Protein AF-A0A831XS14-F1 (afdb_monomer)

Secondary structure (DSSP, 8-state):
-PPPPPPPPPP-PPPPPPP-----------HHHHTT--HHHHHHHHHHHHHHH--GGGG-HHHHHHHHHHHTTTPPP-HHHHHHHHHHHHHHHHHH-SEEEEEEEEESS-B---SS-TTS-SSS---EETTTTEE-B-HHHHHHHHHHH--S-BTTB-HHHHHEETTEE-S-EEPPBEE-SS--EEEEEE--S-SSTT--GGG-----EEEEEEPTT-EEEEEEEESSS-GGGHHHHHHHHHHHHTT--SS-GGGTTT-EEE-

Mean predicted aligned error: 8.98 Å

Foldseek 3Di:
DDDDDDDDDDDDDDDDDDDPPPPPPPALALCVVVVVAFLLVSLVVSLVVQCVPDDDPSNDLLNSQQSSQQNCAAAWFDLVVVVVVVVVVQVVQVVQFQAKDKWKKFWQAWAAAPQPDPSRPGPGAAQADRVSSAGKHAQCQLLVLLLVQQPADFQPDGSCQQSHDVPHHHQKRKHIWDWNGTRFKHKDWDWQQDPDPPDDPVRGDTDIRIHMTTHGGIMTIMMIGGRPHHHVRNVRVVVSSQRSCCCATHPPVVVVHGRMGID

Radius of gyration: 25.56 Å; Cα contacts (8 Å, |Δi|>4): 486; chains: 1; bounding box: 46×56×98 Å

pLDDT: mean 86.06, std 17.28, range [30.72, 98.5]

Structure (mmCIF, N/CA/C/O backbone):
data_AF-A0A831XS14-F1
#
_entry.id   AF-A0A831XS14-F1
#
loop_
_atom_site.group_PDB
_atom_site.id
_atom_site.type_symbol
_atom_site.label_atom_id
_atom_site.label_alt_id
_atom_site.label_comp_id
_atom_site.label_asym_id
_atom_site.label_entity_id
_atom_site.label_seq_id
_atom_site.pdbx_PDB_ins_code
_atom_site.Cartn_x
_atom_site.Cartn_y
_atom_site.Cartn_z
_atom_site.occupancy
_atom_site.B_iso_or_equiv
_atom_site.auth_seq_id
_atom_site.auth_comp_id
_atom_site.auth_asym_id
_atom_site.auth_atom_id
_atom_site.pdbx_PDB_model_num
ATOM 1 N N . MET A 1 1 ? 16.564 39.451 72.545 1.00 43.50 1 MET A N 1
ATOM 2 C CA . MET A 1 1 ? 15.300 38.782 72.929 1.00 43.50 1 MET A CA 1
ATOM 3 C C . MET A 1 1 ? 14.710 38.123 71.688 1.00 43.50 1 MET A C 1
ATOM 5 O O . MET A 1 1 ? 14.410 38.823 70.733 1.00 43.50 1 MET A O 1
ATOM 9 N N . ARG A 1 2 ? 14.662 36.784 71.644 1.00 32.84 2 ARG A N 1
ATOM 10 C CA . ARG A 1 2 ? 14.105 36.014 70.516 1.00 32.84 2 ARG A CA 1
ATOM 11 C C . ARG A 1 2 ? 12.568 36.011 70.605 1.00 32.84 2 ARG A C 1
ATOM 13 O O . ARG A 1 2 ? 12.072 35.671 71.678 1.00 32.84 2 ARG A O 1
ATO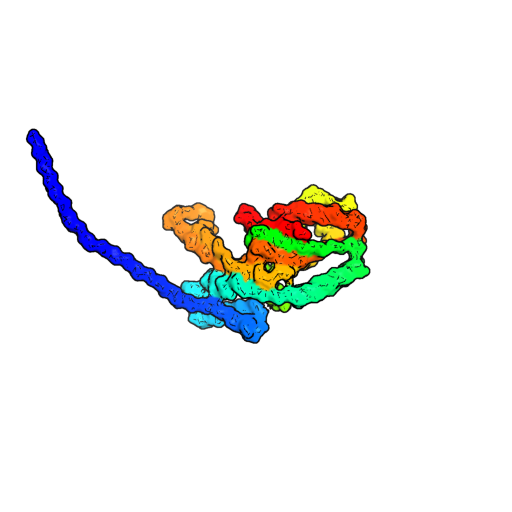M 20 N N . PRO A 1 3 ? 11.812 36.312 69.534 1.00 39.00 3 PRO A N 1
ATOM 21 C CA . PRO A 1 3 ? 10.374 36.081 69.520 1.00 39.00 3 PRO A CA 1
ATOM 22 C C . PRO A 1 3 ? 10.070 34.597 69.266 1.00 39.00 3 PRO A C 1
ATOM 24 O O . PRO A 1 3 ? 10.659 33.957 68.393 1.00 39.00 3 PRO A O 1
ATOM 27 N N . GLN A 1 4 ? 9.164 34.051 70.076 1.00 41.22 4 GLN A N 1
ATOM 28 C CA . GLN A 1 4 ? 8.731 32.655 70.078 1.00 41.22 4 GLN A CA 1
ATOM 29 C C . GLN A 1 4 ? 7.955 32.301 68.796 1.00 41.22 4 GLN A C 1
ATOM 31 O O . GLN A 1 4 ? 7.053 33.026 68.379 1.00 41.22 4 GLN A O 1
ATOM 36 N N . ARG A 1 5 ? 8.289 31.158 68.182 1.00 36.00 5 ARG A N 1
ATOM 37 C CA . ARG A 1 5 ? 7.529 30.557 67.075 1.00 36.00 5 ARG A CA 1
ATOM 38 C C . ARG A 1 5 ? 6.249 29.914 67.623 1.00 36.00 5 ARG A C 1
ATOM 40 O O . ARG A 1 5 ? 6.331 29.075 68.514 1.00 36.00 5 ARG A O 1
ATOM 47 N N . ARG A 1 6 ? 5.085 30.265 67.063 1.00 41.56 6 ARG A N 1
ATOM 48 C CA . ARG A 1 6 ? 3.840 29.492 67.232 1.00 41.56 6 ARG A CA 1
ATOM 49 C C . ARG A 1 6 ? 3.954 28.156 66.474 1.00 41.56 6 ARG A C 1
ATOM 51 O O . ARG A 1 6 ? 4.520 28.157 65.379 1.00 41.56 6 ARG A O 1
ATOM 58 N N . PRO A 1 7 ? 3.429 27.039 67.005 1.00 41.78 7 PRO A N 1
ATOM 59 C CA . PRO A 1 7 ? 3.377 25.778 66.271 1.00 41.78 7 PRO A CA 1
ATOM 60 C C . PRO A 1 7 ? 2.297 25.823 65.168 1.00 41.78 7 PRO A C 1
ATOM 62 O O . PRO A 1 7 ? 1.322 26.568 65.302 1.00 41.78 7 PRO A O 1
ATOM 65 N N . PRO A 1 8 ? 2.453 25.056 64.072 1.00 38.97 8 PRO A N 1
ATOM 66 C CA . PRO A 1 8 ? 1.466 24.998 63.000 1.00 38.97 8 PRO A CA 1
ATOM 67 C C . PRO A 1 8 ? 0.229 24.188 63.416 1.00 38.97 8 PRO A C 1
ATOM 69 O O . PRO A 1 8 ? 0.333 23.174 64.105 1.00 38.97 8 PRO A O 1
ATOM 72 N N . ALA A 1 9 ? -0.942 24.646 62.973 1.00 39.94 9 ALA A N 1
ATOM 73 C CA . ALA A 1 9 ? -2.210 23.944 63.126 1.00 39.94 9 ALA A CA 1
ATOM 74 C C . ALA A 1 9 ? -2.249 22.682 62.246 1.00 39.94 9 ALA A C 1
ATOM 76 O O . ALA A 1 9 ? -1.778 22.691 61.108 1.00 39.94 9 ALA A O 1
ATOM 77 N N . ALA A 1 10 ? -2.816 21.604 62.787 1.00 39.53 10 ALA A N 1
ATOM 78 C CA . ALA A 1 10 ? -2.978 20.317 62.123 1.00 39.53 10 ALA A CA 1
ATOM 79 C C . ALA A 1 10 ? -3.910 20.429 60.899 1.00 39.53 10 ALA A C 1
ATOM 81 O O . ALA A 1 10 ? -5.086 20.763 61.036 1.00 39.53 10 ALA A O 1
ATOM 82 N N . GLY A 1 11 ? -3.378 20.145 59.707 1.00 36.22 11 GLY A N 1
ATOM 83 C CA . GLY A 1 11 ? -4.145 19.971 58.471 1.00 36.22 11 GLY A CA 1
ATOM 84 C C . GLY A 1 11 ? -4.621 18.523 58.330 1.00 36.22 11 GLY A C 1
ATOM 85 O O . GLY A 1 11 ? -3.858 17.600 58.607 1.00 36.22 11 GLY A O 1
ATOM 86 N N . GLY A 1 12 ? -5.892 18.350 57.958 1.00 40.09 12 GLY A N 1
ATOM 87 C CA . GLY A 1 12 ? -6.636 17.085 57.949 1.00 40.09 12 GLY A CA 1
ATOM 88 C C . GLY A 1 12 ? -6.146 16.000 56.972 1.00 40.09 12 GLY A C 1
ATOM 89 O O . GLY A 1 12 ? -5.160 16.185 56.259 1.00 40.09 12 GLY A O 1
ATOM 90 N N . PRO A 1 13 ? -6.825 14.835 56.958 1.00 40.03 13 PRO A N 1
ATOM 91 C CA . PRO A 1 13 ? -6.338 13.630 56.295 1.00 40.03 13 PRO A CA 1
ATOM 92 C C . PRO A 1 13 ? -6.272 13.793 54.767 1.00 40.03 13 PRO A C 1
ATOM 94 O O . PRO A 1 13 ? -7.088 14.515 54.187 1.00 40.03 13 PRO A O 1
ATOM 97 N N . PRO A 1 14 ? -5.321 13.117 54.093 1.00 41.31 14 PRO A N 1
ATOM 98 C CA . PRO A 1 14 ? -5.167 13.218 52.650 1.00 41.31 14 PRO A CA 1
ATOM 99 C C . PRO A 1 14 ? -6.410 12.658 51.953 1.00 41.31 14 PRO A C 1
ATOM 101 O O . PRO A 1 14 ? -6.797 11.509 52.167 1.00 41.31 14 PRO A O 1
ATOM 104 N N . GLY A 1 15 ? -7.030 13.492 51.115 1.00 35.84 15 GLY A N 1
ATOM 105 C CA . GLY A 1 15 ? -8.143 13.102 50.259 1.00 35.84 15 GLY A CA 1
ATOM 106 C C . GLY A 1 15 ? -7.756 11.897 49.408 1.00 35.84 15 GLY A C 1
ATOM 107 O O . GLY A 1 15 ? -6.774 11.934 48.664 1.00 35.84 15 GLY A O 1
ATOM 108 N N . GLY A 1 16 ? -8.518 10.813 49.553 1.00 33.34 16 GLY A N 1
ATOM 109 C CA . GLY A 1 16 ? -8.350 9.609 48.754 1.00 33.34 16 GLY A CA 1
ATOM 110 C C . GLY A 1 16 ? -8.418 9.939 47.265 1.00 33.34 16 GLY A C 1
ATOM 111 O O . GLY A 1 16 ? -9.259 10.727 46.828 1.00 33.34 16 GLY A O 1
ATOM 112 N N . ARG A 1 17 ? -7.522 9.329 46.480 1.00 33.00 17 ARG A N 1
ATOM 113 C CA . ARG A 1 17 ? -7.619 9.341 45.017 1.00 33.00 17 ARG A CA 1
ATOM 114 C C . ARG A 1 17 ? -9.034 8.898 44.624 1.00 33.00 17 ARG A C 1
ATOM 116 O O . ARG A 1 17 ? -9.469 7.853 45.114 1.00 33.00 17 ARG A O 1
ATOM 123 N N . PRO A 1 18 ? -9.740 9.633 43.748 1.00 34.81 18 PRO A N 1
ATOM 124 C CA . PRO A 1 18 ? -10.991 9.136 43.203 1.00 34.81 18 PRO A CA 1
ATOM 125 C C . PRO A 1 18 ? -10.718 7.784 42.527 1.00 34.81 18 PRO A C 1
ATOM 127 O O . PRO A 1 18 ? -9.665 7.622 41.895 1.00 34.81 18 PRO A O 1
ATOM 130 N N . PRO A 1 19 ? -11.610 6.793 42.688 1.00 33.12 19 PRO A N 1
ATOM 131 C CA . PRO A 1 19 ? -11.405 5.479 42.110 1.00 33.12 19 PRO A CA 1
ATOM 132 C C . PRO A 1 19 ? -11.261 5.638 40.599 1.00 33.12 19 PRO A C 1
ATOM 134 O O . PRO A 1 19 ? -12.105 6.252 39.944 1.00 33.12 19 PRO A O 1
ATOM 137 N N . GLN A 1 20 ? -10.166 5.104 40.053 1.00 37.31 20 GLN A N 1
ATOM 138 C CA . GLN A 1 20 ? -10.016 4.927 38.616 1.00 37.31 20 GLN A CA 1
ATOM 139 C C . GLN A 1 20 ? -11.244 4.150 38.142 1.00 37.31 20 GLN A C 1
ATOM 141 O O . GLN A 1 20 ? -11.405 2.976 38.481 1.00 37.31 20 GLN A O 1
ATOM 146 N N . ARG A 1 21 ? -12.133 4.813 37.393 1.00 31.00 21 ARG A N 1
ATOM 147 C CA . ARG A 1 21 ? -13.153 4.121 36.609 1.00 31.00 21 ARG A CA 1
ATOM 148 C C . ARG A 1 21 ? -12.398 3.164 35.699 1.00 31.00 21 ARG A C 1
ATOM 150 O O . ARG A 1 21 ? -11.769 3.593 34.736 1.00 31.00 21 ARG A O 1
ATOM 157 N N . ARG A 1 22 ? -12.441 1.873 36.020 1.00 30.72 22 ARG A N 1
ATOM 158 C CA . ARG A 1 22 ? -12.252 0.835 35.016 1.00 30.72 22 ARG A CA 1
ATOM 159 C C . ARG A 1 22 ? -13.394 1.029 34.030 1.00 30.72 22 ARG A C 1
ATOM 161 O O . ARG A 1 22 ? -14.535 0.689 34.325 1.00 30.72 22 ARG A O 1
ATOM 168 N N . GLU A 1 23 ? -13.108 1.681 32.910 1.00 35.47 23 GLU A N 1
ATOM 169 C CA . GLU A 1 23 ? -13.974 1.604 31.744 1.00 35.47 23 GLU A CA 1
ATOM 170 C C . GLU A 1 23 ? -13.926 0.154 31.263 1.00 35.47 23 GLU A C 1
ATOM 172 O O . GLU A 1 23 ? -13.078 -0.229 30.462 1.00 35.47 23 GLU A O 1
ATOM 177 N N . GLU A 1 24 ? -14.819 -0.676 31.795 1.00 35.28 24 GLU A N 1
ATOM 178 C CA . GLU A 1 24 ? -15.180 -1.962 31.205 1.00 35.28 24 GLU A CA 1
ATOM 179 C C . GLU A 1 24 ? -15.965 -1.684 29.911 1.00 35.28 24 GLU A C 1
ATOM 181 O O . GLU A 1 24 ? -17.181 -1.831 29.824 1.00 35.28 24 GLU A O 1
ATOM 186 N N . GLY A 1 25 ? -15.263 -1.180 28.895 1.00 39.03 25 GLY A N 1
ATOM 187 C CA . GLY A 1 25 ? -15.698 -1.246 27.509 1.00 39.03 25 GLY A CA 1
ATOM 188 C C . GLY A 1 25 ? -15.232 -2.581 26.958 1.00 39.03 25 GLY A C 1
ATOM 189 O O . GLY A 1 25 ? -14.045 -2.732 26.694 1.00 39.03 25 GLY A O 1
ATOM 190 N N . GLY A 1 26 ? -16.134 -3.560 26.858 1.00 47.34 26 GLY A N 1
ATOM 191 C CA . GLY A 1 26 ? -15.816 -4.830 26.209 1.00 47.34 26 GLY A CA 1
ATOM 192 C C . GLY A 1 26 ? -15.304 -4.574 24.793 1.00 47.34 26 GLY A C 1
ATOM 193 O O . GLY A 1 26 ? -15.989 -3.895 24.034 1.00 47.34 26 GLY A O 1
ATOM 194 N N . GLU A 1 27 ? -14.109 -5.080 24.484 1.00 57.44 27 GLU A N 1
ATOM 195 C CA . GLU A 1 27 ? -13.473 -4.964 23.170 1.00 57.44 27 GLU A CA 1
ATOM 196 C C . GLU A 1 27 ? -14.426 -5.427 22.056 1.00 57.44 27 GLU A C 1
ATOM 198 O O . GLU A 1 27 ? -15.020 -6.507 22.152 1.00 57.44 27 GLU A O 1
ATOM 203 N N . VAL A 1 28 ? -14.525 -4.667 20.958 1.00 65.88 28 VAL A N 1
ATOM 204 C CA . VAL A 1 28 ? -14.986 -5.178 19.658 1.00 65.88 28 VAL A CA 1
ATOM 205 C C . VAL A 1 28 ? -14.073 -6.337 19.267 1.00 65.88 28 VAL A C 1
ATOM 207 O O . VAL A 1 28 ? -13.027 -6.171 18.639 1.00 65.88 28 VAL A O 1
ATOM 210 N N . ALA A 1 29 ? -14.478 -7.544 19.644 1.00 70.88 29 ALA A N 1
ATOM 211 C CA . ALA A 1 29 ? -13.832 -8.756 19.197 1.00 70.88 29 ALA A CA 1
ATOM 212 C C . ALA A 1 29 ? -14.146 -8.937 17.708 1.00 70.88 29 ALA A C 1
ATOM 214 O O . ALA A 1 29 ? -15.297 -9.145 17.326 1.00 70.88 29 ALA A O 1
ATOM 215 N N . LEU A 1 30 ? -13.121 -8.887 16.855 1.00 83.31 30 LEU A N 1
ATOM 216 C CA . LEU A 1 30 ? -13.220 -9.250 15.435 1.00 83.31 30 LEU A CA 1
ATOM 217 C C . LEU A 1 30 ? -13.252 -10.784 15.269 1.00 83.31 30 LEU A C 1
ATOM 219 O O . LEU A 1 30 ? -12.491 -11.377 14.506 1.00 83.31 30 LEU A O 1
ATOM 223 N N . ASP A 1 31 ? -14.121 -11.445 16.032 1.00 85.19 31 ASP A N 1
ATOM 224 C CA . ASP A 1 31 ? -14.280 -12.899 16.080 1.00 85.19 31 ASP A CA 1
ATOM 225 C C . ASP A 1 31 ? -14.762 -13.488 14.748 1.00 85.19 31 ASP A C 1
ATOM 227 O O . ASP A 1 31 ? -14.360 -14.597 14.397 1.00 85.19 31 ASP A O 1
ATOM 231 N N . CYS A 1 32 ? -15.519 -12.719 13.957 1.00 89.19 32 CYS A N 1
ATOM 232 C CA . CYS A 1 32 ? -15.903 -13.094 12.597 1.00 89.19 32 CYS A CA 1
ATOM 233 C C . CYS A 1 32 ? -14.704 -13.387 11.681 1.00 89.19 32 CYS A C 1
ATOM 235 O O . CYS A 1 32 ? -14.826 -14.225 10.790 1.00 89.19 32 CYS A O 1
ATOM 237 N N . ILE A 1 33 ? -13.521 -12.807 11.922 1.00 89.56 33 ILE A N 1
ATOM 238 C CA . ILE A 1 33 ? -12.313 -13.165 11.156 1.00 89.56 33 ILE A CA 1
ATOM 239 C C . ILE A 1 33 ? -11.977 -14.649 11.353 1.00 89.56 33 ILE A C 1
ATOM 241 O O . ILE A 1 33 ? -11.680 -15.358 10.395 1.00 89.56 33 ILE A O 1
ATOM 245 N N . LYS A 1 34 ? -12.091 -15.154 12.590 1.00 85.81 34 LYS A N 1
ATOM 246 C CA . LYS A 1 34 ? -11.837 -16.570 12.911 1.00 85.81 34 LYS A CA 1
ATOM 247 C C . LYS A 1 34 ? -12.881 -17.505 12.300 1.00 85.81 34 LYS A C 1
ATOM 249 O O . LYS A 1 34 ? -12.606 -18.683 12.116 1.00 85.81 34 LYS A O 1
ATOM 254 N N . GLN A 1 35 ? -14.061 -16.977 11.983 1.00 87.94 35 GLN A N 1
ATOM 255 C CA . GLN A 1 35 ? -15.145 -17.695 11.310 1.00 87.94 35 GLN A CA 1
ATOM 256 C C . GLN A 1 35 ? -14.995 -17.681 9.775 1.00 87.94 35 GLN A C 1
ATOM 258 O O . GLN A 1 35 ? -15.856 -18.206 9.076 1.00 87.94 35 GLN A O 1
ATOM 263 N N . GLY A 1 36 ? -13.914 -17.094 9.242 1.00 86.56 36 GLY A N 1
ATOM 264 C CA . GLY A 1 36 ? -13.599 -17.082 7.810 1.00 86.56 36 GLY A CA 1
ATOM 265 C C . GLY A 1 36 ? -14.043 -15.824 7.059 1.00 86.56 36 GLY A C 1
ATOM 266 O O . GLY A 1 36 ? -13.852 -15.745 5.846 1.00 86.56 36 GLY A O 1
ATOM 267 N N . TYR A 1 37 ? -14.603 -14.820 7.740 1.00 91.75 37 TYR A N 1
ATOM 268 C CA . TYR A 1 37 ? -14.910 -13.537 7.105 1.00 91.75 37 TYR A CA 1
ATOM 269 C C . TYR A 1 37 ? -13.626 -12.733 6.869 1.00 91.75 37 TYR A C 1
ATOM 271 O O . TYR A 1 37 ? -12.743 -12.675 7.725 1.00 91.75 37 TYR A O 1
ATOM 279 N N . ASN A 1 38 ? -13.536 -12.043 5.728 1.00 93.25 38 ASN A N 1
ATOM 280 C CA . ASN A 1 38 ? -12.468 -11.063 5.527 1.00 93.25 38 ASN A CA 1
ATOM 281 C C . ASN A 1 38 ? -12.631 -9.876 6.503 1.00 93.25 38 ASN A C 1
ATOM 283 O O . ASN A 1 38 ? -13.725 -9.607 7.014 1.00 93.25 38 ASN A O 1
ATOM 287 N N . VAL A 1 39 ? -11.540 -9.148 6.744 1.00 93.31 39 VAL A N 1
ATOM 288 C CA . VAL A 1 39 ? -11.476 -8.040 7.707 1.00 93.31 39 VAL A CA 1
ATOM 289 C C . VAL A 1 39 ? -12.496 -6.953 7.389 1.00 93.31 39 VAL A C 1
ATOM 291 O O . VAL A 1 39 ? -13.224 -6.538 8.284 1.00 93.31 39 VAL A O 1
ATOM 294 N N . THR A 1 40 ? -12.599 -6.524 6.131 1.00 93.25 40 THR A N 1
ATOM 295 C CA . THR A 1 40 ? -13.568 -5.507 5.696 1.00 93.25 40 THR A CA 1
ATOM 296 C C . THR A 1 40 ? -14.998 -5.898 6.069 1.00 93.25 40 THR A C 1
ATOM 298 O O . THR A 1 40 ? -15.699 -5.130 6.726 1.00 93.25 40 THR A O 1
ATOM 301 N N . SER A 1 41 ? -15.427 -7.106 5.699 1.00 94.06 41 SER A N 1
ATOM 302 C CA . SER A 1 41 ? -16.772 -7.602 5.995 1.00 94.06 41 SER A CA 1
ATOM 303 C C . SER A 1 41 ? -17.009 -7.729 7.500 1.00 94.06 41 SER A C 1
ATOM 305 O O . SER A 1 41 ? -18.076 -7.351 7.979 1.00 94.06 41 SER A O 1
ATOM 307 N N . CYS A 1 42 ? -16.010 -8.202 8.250 1.00 94.12 42 CYS A N 1
ATOM 308 C CA . CYS A 1 42 ? -16.098 -8.329 9.702 1.00 94.12 42 CYS A CA 1
ATOM 309 C C . CYS A 1 42 ? -16.213 -6.954 10.388 1.00 94.12 42 CYS A C 1
ATOM 311 O O . CYS A 1 42 ? -17.084 -6.766 11.233 1.00 94.12 42 CYS A O 1
ATOM 313 N N . VAL A 1 43 ? -15.428 -5.955 9.967 1.00 93.56 43 VAL A N 1
ATOM 314 C CA . VAL A 1 43 ? -15.521 -4.575 10.476 1.00 93.56 43 VAL A CA 1
ATOM 315 C C . VAL A 1 43 ? -16.894 -3.968 10.178 1.00 93.56 43 VAL A C 1
ATOM 317 O O . VAL A 1 43 ? -17.503 -3.385 11.071 1.00 93.56 43 VAL A O 1
ATOM 320 N N . VAL A 1 44 ? -17.420 -4.132 8.959 1.00 93.12 44 VAL A N 1
ATOM 321 C CA . VAL A 1 44 ? -18.758 -3.629 8.598 1.00 93.12 44 VAL A CA 1
ATOM 322 C C . VAL A 1 44 ? -19.844 -4.290 9.450 1.00 93.12 44 VAL A C 1
ATOM 324 O O . VAL A 1 44 ? -20.698 -3.592 9.996 1.00 93.12 44 VAL A O 1
ATOM 327 N N . LEU A 1 45 ? -19.800 -5.617 9.608 1.00 92.56 45 LEU A N 1
ATOM 328 C CA . LEU A 1 45 ? -20.754 -6.351 10.440 1.00 92.56 45 LEU A CA 1
ATOM 329 C C . LEU A 1 45 ? -20.719 -5.850 11.889 1.00 92.56 45 LEU A C 1
ATOM 331 O O . LEU A 1 45 ? -21.761 -5.496 12.441 1.00 92.56 45 LEU A O 1
ATOM 335 N N . LYS A 1 46 ? -19.522 -5.744 12.476 1.00 92.12 46 LYS A N 1
ATOM 336 C CA . LYS A 1 46 ? -19.352 -5.263 13.851 1.00 92.12 46 LYS A CA 1
ATOM 337 C C . LYS A 1 46 ? -19.777 -3.813 14.025 1.00 92.12 46 LYS A C 1
ATOM 339 O O . LYS A 1 46 ? -20.350 -3.487 15.060 1.00 92.12 46 LYS A O 1
ATOM 344 N N . LEU A 1 47 ? -19.583 -2.959 13.022 1.00 91.50 47 LEU A N 1
ATOM 345 C CA . LEU A 1 47 ? -20.086 -1.587 13.054 1.00 91.50 47 LEU A CA 1
ATOM 346 C C . LEU A 1 47 ? -21.622 -1.555 13.083 1.00 91.50 47 LEU A C 1
ATOM 348 O O . LEU A 1 47 ? -22.209 -0.822 13.878 1.00 91.50 47 LEU A O 1
ATOM 352 N N . LEU A 1 48 ? -22.284 -2.365 12.251 1.00 90.56 48 LEU A N 1
ATOM 353 C CA . LEU A 1 48 ? -23.747 -2.463 12.237 1.00 90.56 48 LEU A CA 1
ATOM 354 C C . LEU A 1 48 ? -24.291 -2.995 13.570 1.00 90.56 48 LEU A C 1
ATOM 356 O O . LEU A 1 48 ? -25.249 -2.437 14.102 1.00 90.56 48 LEU A O 1
ATOM 360 N N . GLU A 1 49 ? -23.675 -4.034 14.135 1.00 90.12 49 GLU A N 1
ATOM 361 C CA . GLU A 1 49 ? -24.021 -4.558 15.465 1.00 90.12 49 GLU A CA 1
ATOM 362 C C . GLU A 1 49 ? -23.835 -3.491 16.553 1.00 90.12 49 GLU A C 1
ATOM 364 O O . GLU A 1 49 ? -24.734 -3.264 17.367 1.00 90.12 49 GLU A O 1
ATOM 369 N N . TRP A 1 50 ? -22.709 -2.773 16.518 1.00 87.38 50 TRP A N 1
ATOM 370 C CA . TRP A 1 50 ? -22.387 -1.702 17.457 1.00 87.38 50 TRP A CA 1
ATOM 371 C C . TRP A 1 50 ? -23.433 -0.586 17.438 1.00 87.38 50 TRP A C 1
ATOM 373 O O . TRP A 1 50 ? -23.955 -0.207 18.489 1.00 87.38 50 TRP A O 1
ATOM 383 N N . MET A 1 51 ? -23.799 -0.102 16.246 1.00 86.38 51 MET A N 1
ATOM 384 C CA . MET A 1 51 ? -24.793 0.965 16.074 1.00 86.38 51 MET A CA 1
ATOM 385 C C . MET A 1 51 ? -26.205 0.559 16.520 1.00 86.38 51 MET A C 1
ATOM 387 O O . MET A 1 51 ? -27.003 1.425 16.872 1.00 86.38 51 MET A O 1
ATOM 391 N N . ARG A 1 52 ? -26.533 -0.740 16.527 1.00 87.25 52 ARG A N 1
ATOM 392 C CA . ARG A 1 52 ? -27.839 -1.230 17.005 1.00 87.25 52 ARG A CA 1
ATOM 393 C C . ARG A 1 52 ? -27.947 -1.225 18.528 1.00 87.25 52 ARG A C 1
ATOM 395 O O . ARG A 1 52 ? -29.044 -1.034 19.049 1.00 87.25 52 ARG A O 1
ATOM 402 N N . VAL A 1 53 ? -26.838 -1.464 19.228 1.00 83.06 53 VAL A N 1
ATOM 403 C CA . VAL A 1 53 ? -26.827 -1.690 20.684 1.00 83.06 53 VAL A CA 1
ATOM 404 C C . VAL A 1 53 ? -26.403 -0.444 21.460 1.00 83.06 53 VAL A C 1
ATOM 406 O O . VAL A 1 53 ? -26.968 -0.151 22.515 1.00 83.06 53 VAL A O 1
ATOM 409 N N . LYS A 1 54 ? -25.406 0.299 20.973 1.00 77.19 54 LYS A N 1
ATOM 410 C CA . LYS A 1 54 ? -24.823 1.431 21.701 1.00 77.19 54 LYS A CA 1
ATOM 411 C C . LYS A 1 54 ? -25.596 2.727 21.457 1.00 77.19 54 LYS A C 1
ATOM 413 O O . LYS A 1 54 ? -26.101 2.980 20.367 1.00 77.19 54 LYS A O 1
ATOM 418 N N . ARG A 1 55 ? -25.673 3.577 22.488 1.00 74.50 55 ARG A N 1
ATOM 419 C CA . ARG A 1 55 ? -26.299 4.911 22.444 1.00 74.50 55 ARG A CA 1
ATOM 420 C C . ARG A 1 55 ? -25.390 5.953 23.095 1.00 74.50 55 ARG A C 1
ATOM 422 O O . ARG A 1 55 ? -24.560 5.613 23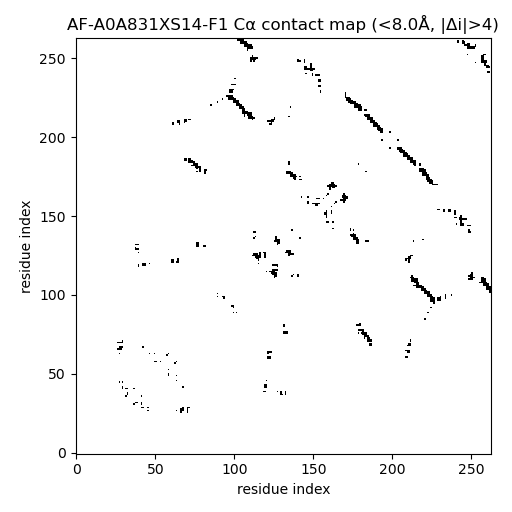.933 1.00 74.50 55 ARG A O 1
ATOM 429 N N . GLY A 1 56 ? -25.574 7.224 22.735 1.00 73.50 56 GLY A N 1
ATOM 430 C CA . GLY A 1 56 ? -24.806 8.335 23.308 1.00 73.50 56 GLY A CA 1
ATOM 431 C C . GLY A 1 56 ? -23.314 8.253 22.970 1.00 73.50 56 GLY A C 1
ATOM 432 O O . GLY A 1 56 ? -22.948 7.939 21.840 1.00 73.50 56 GLY A O 1
ATOM 433 N N . ASP A 1 57 ? -22.449 8.519 23.950 1.00 64.88 57 ASP A N 1
ATOM 434 C CA . ASP A 1 57 ? -20.992 8.550 23.760 1.00 64.88 57 ASP A CA 1
ATOM 435 C C . ASP A 1 57 ? -20.381 7.192 23.382 1.00 64.88 57 ASP A C 1
ATOM 437 O O . ASP A 1 57 ? -19.374 7.149 22.673 1.00 64.88 57 ASP A O 1
ATOM 441 N N . ASP A 1 58 ? -21.020 6.086 23.765 1.00 65.06 58 ASP A N 1
ATOM 442 C CA . ASP A 1 58 ? -20.613 4.739 23.358 1.00 65.06 58 ASP A CA 1
ATOM 443 C C . ASP A 1 58 ? -20.854 4.483 21.861 1.00 65.06 58 ASP A C 1
ATOM 445 O O . ASP A 1 58 ? -20.200 3.627 21.278 1.00 65.06 58 ASP A O 1
ATOM 449 N N . ALA A 1 59 ? -21.760 5.219 21.210 1.00 72.75 59 ALA A N 1
ATOM 450 C CA . ALA A 1 59 ? -22.044 5.072 19.780 1.00 72.75 59 ALA A CA 1
ATOM 451 C C . ALA A 1 59 ? -21.051 5.836 18.880 1.00 72.75 59 ALA A C 1
ATOM 453 O O . ALA A 1 59 ? -21.173 5.801 17.656 1.00 72.75 59 ALA A O 1
ATOM 454 N N . LYS A 1 60 ? -20.073 6.546 19.461 1.00 82.38 60 LYS A N 1
ATOM 455 C CA . LYS A 1 60 ? -19.120 7.370 18.704 1.00 82.38 60 LYS A CA 1
ATOM 456 C C . LYS A 1 60 ? -18.179 6.510 17.854 1.00 82.38 60 LYS A C 1
ATOM 458 O O . LYS A 1 60 ? -17.484 5.634 18.370 1.00 82.38 60 LYS A O 1
ATOM 463 N N . LEU A 1 61 ? -18.079 6.848 16.567 1.00 86.62 61 LEU A N 1
ATOM 464 C CA . LEU A 1 61 ? -17.214 6.170 15.595 1.00 86.62 61 LEU A CA 1
ATOM 465 C C . LEU A 1 61 ? -15.732 6.083 16.020 1.00 86.62 61 LEU A C 1
ATOM 467 O O . LEU A 1 61 ? -15.148 5.012 15.836 1.00 86.62 61 LEU A O 1
ATOM 471 N N . PRO A 1 62 ? -15.113 7.101 16.657 1.00 88.50 62 PRO A N 1
ATOM 472 C CA . PRO A 1 62 ? -13.744 6.983 17.166 1.00 88.50 62 PRO A CA 1
ATOM 473 C C . PRO A 1 62 ? -13.533 5.843 18.168 1.00 88.50 62 PRO A C 1
ATOM 475 O O . PRO A 1 62 ? -12.470 5.224 18.174 1.00 88.50 62 PRO A O 1
ATOM 478 N N . ARG A 1 63 ? -14.537 5.532 19.000 1.00 88.31 63 ARG A N 1
ATOM 479 C CA . ARG A 1 63 ? -14.437 4.443 19.980 1.00 88.31 63 ARG A CA 1
ATOM 480 C C . ARG A 1 63 ? -14.465 3.083 19.294 1.00 88.31 63 ARG A C 1
ATOM 482 O O . ARG A 1 63 ? -13.564 2.283 19.518 1.00 88.31 63 ARG A O 1
ATOM 489 N N . PHE A 1 64 ? -15.427 2.875 18.397 1.00 91.19 64 PHE A N 1
ATOM 490 C CA . PHE A 1 64 ? -15.463 1.683 17.551 1.00 91.19 64 PHE A CA 1
ATOM 491 C C . PHE A 1 64 ? -14.157 1.521 16.758 1.00 91.19 64 PHE A C 1
ATOM 493 O O . PHE A 1 64 ? -13.575 0.440 16.722 1.00 91.19 64 PHE A O 1
ATOM 500 N N . SER A 1 65 ? -13.658 2.617 16.179 1.00 92.12 65 SER A N 1
ATOM 501 C CA . SER A 1 65 ? -12.432 2.618 15.377 1.00 92.12 65 SER A CA 1
ATOM 502 C C . SER A 1 65 ? -11.212 2.193 16.181 1.00 92.12 65 SER A C 1
ATOM 504 O O . SER A 1 65 ? -10.412 1.394 15.698 1.00 92.12 65 SER A O 1
ATOM 506 N N . ARG A 1 66 ? -11.104 2.665 17.428 1.00 92.31 66 ARG A N 1
ATOM 507 C CA . ARG A 1 66 ? -10.062 2.235 18.360 1.00 92.31 66 ARG A CA 1
ATOM 508 C C . ARG A 1 66 ? -10.114 0.734 18.605 1.00 92.31 66 ARG A C 1
ATOM 510 O O . ARG A 1 66 ? -9.082 0.077 18.517 1.00 92.31 66 ARG A O 1
ATOM 517 N N . GLU A 1 67 ? -11.287 0.202 18.927 1.00 91.00 67 GLU A N 1
ATOM 518 C CA . GLU A 1 67 ? -11.432 -1.215 19.264 1.00 91.00 67 GLU A CA 1
ATOM 519 C C . GLU A 1 67 ? -11.162 -2.110 18.044 1.00 91.00 67 GLU A C 1
ATOM 521 O O . GLU A 1 67 ? -10.406 -3.074 18.146 1.00 91.00 67 GLU A O 1
ATOM 526 N N . ALA A 1 68 ? -11.650 -1.722 16.861 1.00 92.25 68 ALA A N 1
ATOM 527 C CA . ALA A 1 68 ? -11.341 -2.408 15.609 1.00 92.25 68 ALA A CA 1
ATOM 528 C C . ALA A 1 68 ? -9.836 -2.370 15.273 1.00 92.25 68 ALA A C 1
ATOM 530 O O . ALA A 1 68 ? -9.263 -3.398 14.916 1.00 92.25 68 ALA A O 1
ATOM 531 N N . ALA A 1 69 ? -9.174 -1.217 15.422 1.00 92.88 69 ALA A N 1
ATOM 532 C CA . ALA A 1 69 ? -7.739 -1.081 15.163 1.00 92.88 69 ALA A CA 1
ATOM 533 C C . ALA A 1 69 ? -6.894 -1.945 16.114 1.00 92.88 69 ALA A C 1
ATOM 535 O O . ALA A 1 69 ? -5.969 -2.630 15.676 1.00 92.88 69 ALA A O 1
ATOM 536 N N . VAL A 1 70 ? -7.230 -1.958 17.408 1.00 92.00 70 VAL A N 1
ATOM 537 C CA . VAL A 1 70 ? -6.561 -2.813 18.404 1.00 92.00 70 VAL A CA 1
ATOM 538 C C . VAL A 1 70 ? -6.793 -4.293 18.096 1.00 92.00 70 VAL A C 1
ATOM 540 O O . VAL A 1 70 ? -5.845 -5.078 18.155 1.00 92.00 70 VAL A O 1
ATOM 543 N N . GLY A 1 71 ? -8.008 -4.663 17.678 1.00 90.25 71 GLY A N 1
ATOM 544 C CA . GLY A 1 71 ? -8.345 -6.024 17.256 1.00 90.25 71 GLY A CA 1
ATOM 545 C C . GLY A 1 71 ? -7.525 -6.533 16.062 1.00 90.25 71 GLY A C 1
ATOM 546 O O . GLY A 1 71 ? -7.344 -7.742 15.922 1.00 90.25 71 GLY A O 1
ATOM 547 N N . LEU A 1 72 ? -6.977 -5.636 15.233 1.00 89.88 72 LEU A N 1
ATOM 548 C CA . LEU A 1 72 ? -6.145 -5.980 14.072 1.00 89.88 72 LEU A CA 1
ATOM 549 C C . LEU A 1 72 ? -4.645 -6.124 14.375 1.00 89.88 72 LEU A C 1
ATOM 551 O O . LEU A 1 72 ? -3.910 -6.576 13.501 1.00 89.88 72 LEU A O 1
ATOM 555 N N . ARG A 1 73 ? -4.175 -5.807 15.591 1.00 86.81 73 ARG A N 1
ATOM 556 C CA . ARG A 1 73 ? -2.739 -5.759 15.955 1.00 86.81 73 ARG A CA 1
ATOM 557 C C . ARG A 1 73 ? -1.927 -7.016 15.611 1.00 86.81 73 ARG A C 1
ATOM 559 O O . ARG A 1 73 ? -0.726 -6.925 15.399 1.00 86.81 73 ARG A O 1
ATOM 566 N N . ASN A 1 74 ? -2.565 -8.182 15.605 1.00 81.69 74 ASN A N 1
ATOM 567 C CA . ASN A 1 74 ? -1.914 -9.469 15.341 1.00 81.69 74 ASN A CA 1
ATOM 568 C C . ASN A 1 74 ? -2.488 -10.166 14.102 1.00 81.69 74 ASN A C 1
ATOM 570 O O . ASN A 1 74 ? -2.332 -11.377 13.944 1.00 81.69 74 ASN A O 1
ATOM 574 N N . PHE A 1 75 ? -3.204 -9.429 13.252 1.00 88.81 75 PHE A N 1
ATOM 575 C CA . PHE A 1 75 ? -3.730 -9.990 12.022 1.00 88.81 75 PHE A CA 1
ATOM 576 C C . PHE A 1 75 ? -2.572 -10.340 11.080 1.00 88.81 75 PHE A C 1
ATOM 578 O O . PHE A 1 75 ? -1.745 -9.489 10.746 1.00 88.81 75 PHE A O 1
ATOM 585 N N . ALA A 1 76 ? -2.524 -11.602 10.661 1.00 89.25 76 ALA A N 1
ATOM 586 C CA . ALA A 1 76 ? -1.535 -12.102 9.722 1.00 89.25 76 ALA A CA 1
ATOM 587 C C . ALA A 1 76 ? -2.164 -12.255 8.337 1.00 89.25 76 ALA A C 1
ATOM 589 O O . ALA A 1 76 ? -3.228 -12.855 8.182 1.00 89.25 76 ALA A O 1
ATOM 590 N N . VAL A 1 77 ? -1.478 -11.723 7.335 1.00 90.25 77 VAL A N 1
ATOM 591 C CA . VAL A 1 77 ? -1.843 -11.849 5.929 1.00 90.25 77 VAL A CA 1
ATOM 592 C C . VAL A 1 77 ? -1.411 -13.216 5.403 1.00 90.25 77 VAL A C 1
ATOM 594 O O . VAL A 1 77 ? -0.277 -13.643 5.634 1.00 90.25 77 VAL A O 1
ATOM 597 N N . ASP A 1 78 ? -2.289 -13.867 4.639 1.00 90.31 78 ASP A N 1
ATOM 598 C CA . ASP A 1 78 ? -1.916 -15.018 3.816 1.00 90.31 78 ASP A CA 1
ATOM 599 C C . ASP A 1 78 ? -1.154 -14.547 2.569 1.00 90.31 78 ASP A C 1
ATOM 601 O O . ASP A 1 78 ? -1.729 -14.074 1.584 1.00 90.31 78 ASP A O 1
ATOM 605 N N . THR A 1 79 ? 0.167 -14.689 2.608 1.00 93.31 79 THR A N 1
ATOM 606 C CA . THR A 1 79 ? 1.048 -14.290 1.509 1.00 93.31 79 THR A CA 1
ATOM 607 C C . THR A 1 79 ? 1.091 -15.313 0.375 1.00 93.31 79 THR A C 1
ATOM 609 O O . THR A 1 79 ? 1.560 -14.978 -0.711 1.00 93.31 79 THR A O 1
ATOM 612 N N . ALA A 1 80 ? 0.576 -16.536 0.552 1.00 94.19 80 ALA A N 1
ATOM 613 C CA . ALA A 1 80 ? 0.651 -17.569 -0.481 1.00 94.19 80 ALA A CA 1
ATOM 614 C C . ALA A 1 80 ? -0.267 -17.251 -1.670 1.00 94.19 80 ALA A C 1
ATOM 616 O O . ALA A 1 80 ? 0.121 -17.428 -2.827 1.00 94.19 80 ALA A O 1
ATOM 617 N N . ALA A 1 81 ? -1.481 -16.760 -1.400 1.00 92.44 81 ALA A N 1
ATOM 618 C CA . ALA A 1 81 ? -2.390 -16.294 -2.448 1.00 92.44 81 ALA A CA 1
ATOM 619 C C . ALA A 1 81 ? -1.831 -15.067 -3.182 1.00 92.44 81 ALA A C 1
ATOM 621 O O . ALA A 1 81 ? -1.905 -15.000 -4.410 1.00 92.44 81 ALA A O 1
ATOM 622 N N . VAL A 1 82 ? -1.222 -14.140 -2.436 1.00 95.50 82 VAL A N 1
ATOM 623 C CA . VAL A 1 82 ? -0.575 -12.946 -2.992 1.00 95.50 82 VAL A CA 1
ATOM 624 C C . VAL A 1 82 ? 0.612 -13.324 -3.879 1.00 95.50 82 VAL A C 1
ATOM 626 O O . VAL A 1 82 ? 0.708 -12.831 -4.998 1.00 95.50 82 VAL A O 1
ATOM 629 N N . ALA A 1 83 ? 1.473 -14.244 -3.437 1.00 96.56 83 ALA A N 1
ATOM 630 C CA . ALA A 1 83 ? 2.633 -14.694 -4.204 1.00 96.56 83 ALA A CA 1
ATOM 631 C C . ALA A 1 83 ? 2.228 -15.294 -5.559 1.00 96.56 83 ALA A C 1
ATOM 633 O O . ALA A 1 83 ? 2.742 -14.865 -6.591 1.00 96.56 83 ALA A O 1
ATOM 634 N N . ARG A 1 84 ? 1.233 -16.197 -5.576 1.00 96.88 84 ARG A N 1
ATOM 635 C CA . ARG A 1 84 ? 0.706 -16.775 -6.828 1.00 96.88 84 ARG A CA 1
ATOM 636 C C . ARG A 1 84 ? 0.146 -15.711 -7.770 1.00 96.88 84 ARG A C 1
ATOM 638 O O . ARG A 1 84 ? 0.315 -15.809 -8.983 1.00 96.88 84 ARG A O 1
ATOM 645 N N . TYR A 1 85 ? -0.534 -14.703 -7.222 1.00 96.94 85 TYR A N 1
ATOM 646 C CA . TYR A 1 85 ? -1.051 -13.594 -8.018 1.00 96.94 85 TYR A CA 1
ATOM 647 C C . TYR A 1 85 ? 0.081 -12.747 -8.611 1.00 96.94 85 TYR A C 1
ATOM 649 O O . TYR A 1 85 ? 0.078 -12.487 -9.811 1.00 96.94 85 TYR A O 1
ATOM 657 N N . LEU A 1 86 ? 1.076 -12.370 -7.804 1.00 97.50 86 LEU A N 1
ATOM 658 C CA . LEU A 1 86 ? 2.233 -11.597 -8.262 1.00 97.50 86 LEU A CA 1
ATOM 659 C C . LEU A 1 86 ? 3.029 -12.342 -9.343 1.00 97.50 86 LEU A C 1
ATOM 661 O O . LEU A 1 86 ? 3.448 -11.724 -10.314 1.00 97.50 86 LEU A O 1
ATOM 665 N N . GLU A 1 87 ? 3.195 -13.661 -9.224 1.00 97.88 87 GLU A N 1
ATOM 666 C CA . GLU A 1 87 ? 3.825 -14.496 -10.258 1.00 97.88 87 GLU A CA 1
ATOM 667 C C . GLU A 1 87 ? 3.027 -14.506 -11.567 1.00 97.88 87 GLU A C 1
ATOM 669 O O . GLU A 1 87 ? 3.600 -14.381 -12.652 1.00 97.88 87 GLU A O 1
ATOM 674 N N . ALA A 1 88 ? 1.699 -14.628 -11.481 1.00 97.94 88 ALA A N 1
ATOM 675 C CA . ALA A 1 88 ? 0.836 -14.577 -12.656 1.00 97.94 88 ALA A CA 1
ATOM 676 C C . ALA A 1 88 ? 0.909 -13.210 -13.354 1.00 97.94 88 ALA A C 1
ATOM 678 O O . ALA A 1 88 ? 0.993 -13.165 -14.582 1.00 97.94 88 ALA A O 1
ATOM 679 N N . VAL A 1 89 ? 0.927 -12.120 -12.578 1.00 97.75 89 VAL A N 1
ATOM 680 C CA . VAL A 1 89 ? 1.073 -10.750 -13.087 1.00 97.75 89 VAL A CA 1
ATOM 681 C C . VAL A 1 89 ? 2.448 -10.540 -13.721 1.00 97.75 89 VAL A C 1
ATOM 683 O O . VAL A 1 89 ? 2.508 -10.029 -14.834 1.00 97.75 89 VAL A O 1
ATOM 686 N N . ASP A 1 90 ? 3.539 -10.969 -13.078 1.00 98.12 90 ASP A N 1
ATOM 687 C CA . ASP A 1 90 ? 4.897 -10.838 -13.632 1.00 98.12 90 ASP A CA 1
ATOM 688 C C . ASP A 1 90 ? 5.017 -11.550 -14.983 1.00 98.12 90 ASP A C 1
ATOM 690 O O . ASP A 1 90 ? 5.492 -10.970 -15.960 1.00 98.12 90 ASP A O 1
ATOM 694 N N . ARG A 1 91 ? 4.518 -12.791 -15.068 1.00 98.06 91 ARG A N 1
ATOM 695 C CA . ARG A 1 91 ? 4.510 -13.567 -16.314 1.00 98.06 91 ARG A CA 1
ATOM 696 C C . ARG A 1 91 ? 3.738 -12.851 -17.420 1.00 98.06 91 ARG A C 1
ATOM 698 O O . ARG A 1 91 ? 4.234 -12.760 -18.542 1.00 98.06 91 ARG A O 1
ATOM 705 N N . GLU A 1 92 ? 2.542 -12.353 -17.113 1.00 97.88 92 GLU A N 1
ATOM 706 C CA . GLU A 1 92 ? 1.697 -11.691 -18.107 1.00 97.88 92 GLU A CA 1
ATOM 707 C C . GLU A 1 92 ? 2.312 -10.367 -18.570 1.00 97.88 92 GLU A C 1
ATOM 709 O O . GLU A 1 92 ? 2.413 -10.116 -19.772 1.00 97.88 92 GLU A O 1
ATOM 714 N N . LEU A 1 93 ? 2.816 -9.556 -17.635 1.00 97.31 93 LEU A N 1
ATOM 715 C CA . LEU A 1 93 ? 3.497 -8.306 -17.959 1.00 97.31 93 LEU A CA 1
ATOM 716 C C . LEU A 1 93 ? 4.716 -8.560 -18.847 1.00 97.31 93 LEU A C 1
ATOM 718 O O . LEU A 1 93 ? 4.869 -7.896 -19.867 1.00 97.31 93 LEU A O 1
ATOM 722 N N . ARG A 1 94 ? 5.557 -9.547 -18.524 1.00 96.88 94 ARG A N 1
ATOM 723 C CA . ARG A 1 94 ? 6.744 -9.871 -19.337 1.00 96.88 94 ARG A CA 1
ATOM 724 C C . ARG A 1 94 ? 6.400 -10.353 -20.742 1.00 96.88 94 ARG A C 1
ATOM 726 O O . ARG A 1 94 ? 7.211 -10.184 -21.645 1.00 96.88 94 ARG A O 1
ATOM 733 N N . SER A 1 95 ? 5.219 -10.938 -20.940 1.00 96.69 95 SER A N 1
ATOM 734 C CA . SER A 1 95 ? 4.767 -11.364 -22.269 1.00 96.69 95 SER A CA 1
ATOM 735 C C . SER A 1 95 ? 4.311 -10.198 -23.157 1.00 96.69 95 SER A C 1
ATOM 737 O O . SER A 1 95 ? 4.389 -10.293 -24.380 1.00 96.69 95 SER A O 1
ATOM 739 N N . GLN A 1 96 ? 3.858 -9.092 -22.554 1.00 95.00 96 GLN A N 1
ATOM 740 C CA . GLN A 1 96 ? 3.254 -7.963 -23.271 1.00 95.00 96 GLN A CA 1
ATOM 741 C C . GLN A 1 96 ? 4.114 -6.694 -23.295 1.00 95.00 96 GLN A C 1
ATOM 743 O O . GLN A 1 96 ? 3.903 -5.827 -24.146 1.00 95.00 96 GLN A O 1
ATOM 748 N N . PHE A 1 97 ? 5.025 -6.537 -22.335 1.00 96.38 97 PHE A N 1
ATOM 749 C CA . PHE A 1 97 ? 5.798 -5.318 -22.138 1.00 96.38 97 PHE A CA 1
ATOM 750 C C . PHE A 1 97 ? 7.297 -5.601 -22.316 1.00 96.38 97 PHE A C 1
ATOM 752 O O . PHE A 1 97 ? 7.829 -6.497 -21.661 1.00 96.38 97 PHE A O 1
ATOM 759 N N . PRO A 1 98 ? 8.007 -4.825 -23.157 1.00 94.00 98 PRO A N 1
ATOM 760 C CA . PRO A 1 98 ? 9.452 -4.954 -23.333 1.00 94.00 98 PRO A CA 1
ATOM 761 C C . PRO A 1 98 ? 10.234 -4.604 -22.062 1.00 94.00 98 PRO A C 1
ATOM 763 O O . PRO A 1 98 ? 11.275 -5.203 -21.805 1.00 94.00 98 PRO A O 1
ATOM 766 N N . LEU A 1 99 ? 9.741 -3.656 -21.257 1.00 96.62 99 LEU A N 1
ATOM 767 C CA . LEU A 1 99 ? 10.301 -3.329 -19.950 1.00 96.62 99 LEU A CA 1
ATOM 768 C C . LEU A 1 99 ? 9.315 -3.721 -18.849 1.00 96.62 99 LEU A C 1
ATOM 770 O O . LEU A 1 99 ? 8.192 -3.214 -18.816 1.00 96.62 99 LEU A O 1
ATOM 774 N N . VAL A 1 100 ? 9.774 -4.557 -17.915 1.00 97.81 100 VAL A N 1
ATOM 775 C CA . VAL A 1 100 ? 9.062 -4.910 -16.680 1.00 97.81 100 VAL A CA 1
ATOM 776 C C . VAL A 1 100 ? 10.052 -4.959 -15.524 1.00 97.81 100 VAL A C 1
ATOM 778 O O . VAL A 1 100 ? 11.010 -5.734 -15.547 1.00 97.81 100 VAL A O 1
ATOM 781 N N . LEU A 1 101 ? 9.788 -4.159 -14.496 1.00 97.88 101 LEU A N 1
ATOM 782 C CA . LEU A 1 101 ? 10.506 -4.157 -13.230 1.00 97.88 101 LEU A CA 1
ATOM 783 C C . LEU A 1 101 ? 9.577 -4.673 -12.137 1.00 97.88 101 LEU A C 1
ATOM 785 O O . LEU A 1 101 ? 8.513 -4.099 -11.913 1.00 97.88 101 LEU A O 1
ATOM 789 N N . ARG A 1 102 ? 10.000 -5.733 -11.446 1.00 97.88 102 ARG A N 1
ATOM 790 C CA . ARG A 1 102 ? 9.412 -6.150 -10.172 1.00 97.88 102 ARG A CA 1
ATOM 791 C C . ARG A 1 102 ? 10.180 -5.448 -9.063 1.00 97.88 102 ARG A C 1
ATOM 793 O O . ARG A 1 102 ? 11.398 -5.581 -8.994 1.00 97.88 102 ARG A O 1
ATOM 800 N N . LEU A 1 103 ? 9.473 -4.690 -8.240 1.00 98.00 103 LEU A N 1
ATOM 801 C CA . LEU A 1 103 ? 10.056 -3.816 -7.231 1.00 98.00 103 LEU A CA 1
ATOM 802 C C . LEU A 1 103 ? 9.514 -4.211 -5.867 1.00 98.00 103 LEU A C 1
ATOM 804 O O . LEU A 1 103 ? 8.298 -4.298 -5.692 1.00 98.00 103 LEU A O 1
ATOM 808 N N . THR A 1 104 ? 10.414 -4.406 -4.910 1.00 97.50 104 THR A N 1
ATOM 809 C CA . THR A 1 104 ? 10.054 -4.648 -3.515 1.00 97.50 104 THR A CA 1
ATOM 810 C C . THR A 1 104 ? 10.304 -3.380 -2.717 1.00 97.50 104 THR A C 1
ATOM 812 O O . THR A 1 104 ? 11.425 -2.874 -2.660 1.00 97.50 104 THR A O 1
ATOM 815 N N . VAL A 1 105 ? 9.255 -2.865 -2.087 1.00 96.31 105 VAL A N 1
ATOM 816 C CA . VAL A 1 105 ? 9.327 -1.736 -1.164 1.00 96.31 105 VAL A CA 1
ATOM 817 C C . VAL A 1 105 ? 9.222 -2.240 0.272 1.00 96.31 105 VAL A C 1
ATOM 819 O O . VAL A 1 105 ? 8.364 -3.062 0.584 1.00 96.31 105 VAL A O 1
ATOM 822 N N . GLU A 1 106 ? 10.096 -1.756 1.146 1.00 96.19 106 GLU A N 1
ATOM 823 C CA . GLU A 1 106 ? 10.091 -2.033 2.583 1.00 96.19 106 GLU A CA 1
ATOM 824 C C . GLU A 1 106 ? 9.758 -0.744 3.339 1.00 96.19 106 GLU A C 1
ATOM 826 O O . GLU A 1 106 ? 10.341 0.312 3.072 1.00 96.19 106 GLU A O 1
ATOM 831 N N . THR A 1 107 ? 8.813 -0.815 4.273 1.00 95.50 107 THR A N 1
ATOM 832 C CA . THR A 1 107 ? 8.458 0.314 5.140 1.00 95.50 107 THR A CA 1
ATOM 833 C C . THR A 1 107 ? 9.528 0.525 6.210 1.00 95.50 107 THR A C 1
ATOM 835 O O . THR A 1 107 ? 9.861 -0.392 6.951 1.00 95.50 107 THR A O 1
ATOM 838 N N . GLU A 1 108 ? 10.073 1.732 6.335 1.0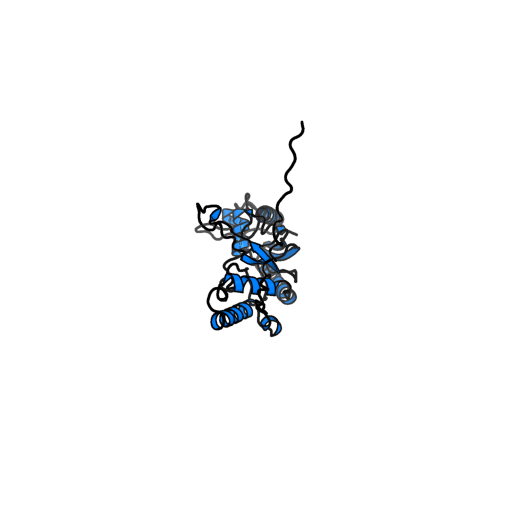0 95.69 108 GLU A N 1
ATOM 839 C CA . GLU A 1 108 ? 11.017 2.072 7.414 1.00 95.69 108 GLU A CA 1
ATOM 840 C C . GLU A 1 108 ? 10.308 2.713 8.609 1.00 95.69 108 GLU A C 1
ATOM 842 O O . GLU A 1 108 ? 10.704 2.523 9.758 1.00 95.69 108 GLU A O 1
ATOM 847 N N . THR A 1 109 ? 9.221 3.435 8.343 1.00 95.88 109 THR A N 1
ATOM 848 C CA . THR A 1 109 ? 8.320 3.995 9.355 1.00 95.88 109 THR A CA 1
ATOM 849 C C . THR A 1 109 ? 6.889 3.504 9.135 1.00 95.88 109 THR A C 1
ATOM 851 O O . THR A 1 109 ? 6.605 2.894 8.096 1.00 95.88 109 THR A O 1
ATOM 854 N N . PRO A 1 110 ? 5.963 3.721 10.093 1.00 95.75 110 PRO A 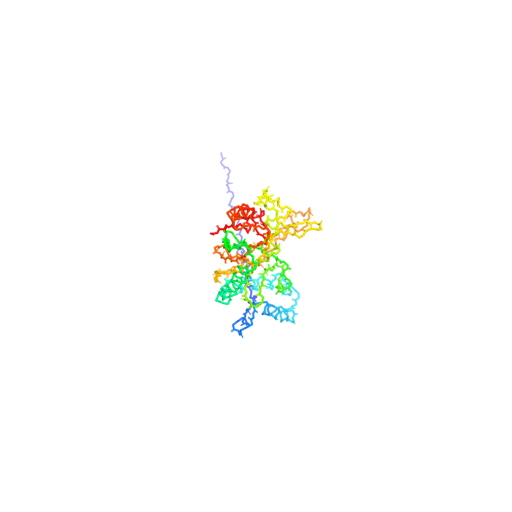N 1
ATOM 855 C CA . PRO A 1 110 ? 4.584 3.302 9.913 1.00 95.75 110 PRO A CA 1
ATOM 856 C C . PRO A 1 110 ? 3.987 3.920 8.651 1.00 95.75 110 PRO A C 1
ATOM 858 O O . PRO A 1 110 ? 4.090 5.128 8.422 1.00 95.75 110 PRO A O 1
ATOM 861 N N . LEU A 1 111 ? 3.359 3.099 7.815 1.00 95.62 111 LEU A N 1
ATOM 862 C CA . LEU A 1 111 ? 2.770 3.547 6.560 1.00 95.62 111 LEU A CA 1
ATOM 863 C C . LEU A 1 111 ? 1.252 3.681 6.713 1.00 95.62 111 LEU A C 1
ATOM 865 O O . LEU A 1 111 ? 0.519 2.720 6.943 1.00 95.62 111 LEU A O 1
ATOM 869 N N . ALA A 1 112 ? 0.783 4.911 6.537 1.00 93.81 112 ALA A N 1
ATOM 870 C CA . ALA A 1 112 ? -0.622 5.273 6.477 1.00 93.81 112 ALA A CA 1
ATOM 871 C C . ALA A 1 112 ? -0.991 5.552 5.017 1.00 93.81 112 ALA A C 1
ATOM 873 O O . ALA A 1 112 ? -0.496 6.510 4.431 1.00 93.81 112 ALA A O 1
ATOM 874 N N . VAL A 1 113 ? -1.872 4.759 4.409 1.00 92.69 113 VAL A N 1
ATOM 875 C CA . VAL A 1 113 ? -2.269 4.957 3.006 1.00 92.69 113 VAL A CA 1
ATOM 876 C C . VAL A 1 113 ? -3.777 4.823 2.839 1.00 92.69 113 VAL A C 1
ATOM 878 O O . VAL A 1 113 ? -4.408 3.958 3.440 1.00 92.69 113 VAL A O 1
ATOM 881 N N . HIS A 1 114 ? -4.351 5.708 2.019 1.00 91.06 114 HIS A N 1
ATOM 882 C CA . HIS A 1 114 ? -5.783 5.735 1.711 1.00 91.06 114 HIS A CA 1
ATOM 883 C C . HIS A 1 114 ? -6.671 5.769 2.973 1.00 91.06 114 HIS A C 1
ATOM 885 O O . HIS A 1 114 ? -7.590 4.972 3.137 1.00 91.06 114 HIS A O 1
ATOM 891 N N . LEU A 1 115 ? -6.406 6.729 3.864 1.00 90.38 115 LEU A N 1
ATOM 892 C CA . LEU A 1 115 ? -7.028 6.821 5.194 1.00 90.38 115 LEU A CA 1
ATOM 893 C C . LEU A 1 115 ? -8.564 6.938 5.202 1.00 90.38 115 LEU A C 1
ATOM 895 O O . LEU A 1 115 ? -9.187 6.728 6.237 1.00 90.38 115 LEU A O 1
ATOM 899 N N . ARG A 1 116 ? -9.185 7.279 4.068 1.00 87.31 116 ARG A N 1
ATOM 900 C CA . ARG A 1 116 ? -10.645 7.280 3.882 1.00 87.31 116 ARG A CA 1
ATOM 901 C C . ARG A 1 116 ? -11.072 6.202 2.891 1.00 87.31 116 ARG A C 1
ATOM 903 O O . ARG A 1 116 ? -11.628 6.499 1.839 1.00 87.31 116 ARG A O 1
ATOM 910 N N . ASN A 1 117 ? -10.763 4.952 3.214 1.00 83.06 117 ASN A N 1
ATOM 911 C CA . ASN A 1 117 ? -11.166 3.804 2.414 1.00 83.06 117 ASN A CA 1
ATOM 912 C C . ASN A 1 117 ? -12.649 3.461 2.685 1.00 83.06 117 ASN A C 1
ATOM 914 O O . ASN A 1 117 ? -12.977 3.111 3.820 1.00 83.06 117 ASN A O 1
ATOM 918 N N . PRO A 1 118 ? -13.547 3.492 1.680 1.00 79.62 118 PRO A N 1
ATOM 919 C CA . PRO A 1 118 ? -14.966 3.177 1.880 1.00 79.62 118 PRO A CA 1
ATOM 920 C C . PRO A 1 118 ? -15.208 1.735 2.354 1.00 79.62 118 PRO A C 1
ATOM 922 O O . PRO A 1 118 ? -16.211 1.461 3.006 1.00 79.62 118 PRO A O 1
ATOM 925 N N . TYR A 1 119 ? -14.279 0.819 2.067 1.00 82.62 119 TYR A N 1
ATOM 926 C CA . TYR A 1 119 ? -14.356 -0.588 2.467 1.00 82.62 119 TYR A CA 1
ATOM 927 C C . TYR A 1 119 ? -13.837 -0.853 3.887 1.00 82.62 119 TYR A C 1
ATOM 929 O O . TYR A 1 119 ? -13.849 -1.991 4.350 1.00 82.62 119 TYR A O 1
ATOM 937 N N . MET A 1 120 ? -13.347 0.162 4.593 1.00 87.88 120 MET A N 1
ATOM 938 C CA . MET A 1 120 ? -12.915 0.041 5.983 1.00 87.88 120 MET A CA 1
ATOM 939 C C . MET A 1 120 ? -13.482 1.234 6.755 1.00 87.88 120 MET A C 1
ATOM 941 O O . MET A 1 120 ? -12.785 2.239 6.895 1.00 87.88 120 MET A O 1
ATOM 945 N N . PRO A 1 121 ? -14.752 1.154 7.209 1.00 89.12 121 PRO A N 1
ATOM 946 C CA . PRO A 1 121 ? -15.497 2.284 7.768 1.00 89.12 121 PRO A CA 1
ATOM 947 C C . PRO A 1 121 ? -15.043 2.615 9.198 1.00 89.12 121 PRO A C 1
ATOM 949 O O . PRO A 1 121 ? -15.788 2.479 10.166 1.00 89.12 121 PRO A O 1
ATOM 952 N N . LEU A 1 122 ? -13.788 3.030 9.321 1.00 92.12 122 LEU A N 1
ATOM 953 C CA . LEU A 1 122 ? -13.179 3.567 10.528 1.00 92.12 122 LEU A CA 1
ATOM 954 C C . LEU A 1 122 ? -13.036 5.085 10.369 1.00 92.12 122 LEU A C 1
ATOM 956 O O . LEU A 1 122 ? -12.975 5.600 9.253 1.00 92.12 122 LEU A O 1
ATOM 960 N N . GLU A 1 123 ? -12.928 5.800 11.486 1.00 90.50 123 GLU A N 1
ATOM 961 C CA . GLU A 1 123 ? -12.645 7.243 11.516 1.00 90.50 123 GLU A CA 1
ATOM 962 C C . GLU A 1 123 ? -11.389 7.580 10.690 1.00 90.50 123 GLU A C 1
ATOM 964 O O . GLU A 1 123 ? -11.355 8.536 9.914 1.00 90.50 123 GLU A O 1
ATOM 969 N N . ILE A 1 124 ? -10.360 6.747 10.849 1.00 93.00 124 ILE A N 1
ATOM 970 C CA . ILE A 1 124 ? -9.149 6.717 10.039 1.00 93.00 124 ILE A CA 1
ATOM 971 C C . ILE A 1 124 ? -8.936 5.246 9.677 1.00 93.00 124 ILE A C 1
ATOM 973 O O . ILE A 1 124 ? -8.671 4.418 10.546 1.00 93.00 124 ILE A O 1
ATOM 977 N N . GLY A 1 125 ? -9.132 4.914 8.406 1.00 93.19 125 GLY A N 1
ATOM 978 C CA . GLY A 1 125 ? -8.973 3.564 7.878 1.00 93.19 125 GLY A CA 1
ATOM 979 C C . GLY A 1 125 ? -7.593 3.320 7.277 1.00 93.19 125 GLY A C 1
ATOM 980 O O . GLY A 1 125 ? -6.687 4.146 7.366 1.00 93.19 125 GLY A O 1
ATOM 981 N N . LEU A 1 126 ? -7.470 2.180 6.607 1.00 93.69 126 LEU A N 1
ATOM 982 C CA . LEU A 1 126 ? -6.296 1.784 5.840 1.00 93.69 126 LEU A CA 1
ATOM 983 C C . LEU A 1 126 ? -6.759 1.200 4.498 1.00 93.69 126 LEU A C 1
ATOM 985 O O . LEU A 1 126 ? -7.838 0.600 4.407 1.00 93.69 126 LEU A O 1
ATOM 989 N N . ALA A 1 127 ? -5.967 1.375 3.440 1.00 94.19 127 ALA A N 1
ATOM 990 C CA . ALA A 1 127 ? -6.190 0.663 2.186 1.00 94.19 127 ALA A CA 1
ATOM 991 C C . ALA A 1 127 ? -6.181 -0.850 2.445 1.00 94.19 127 ALA A C 1
ATOM 993 O O . ALA A 1 127 ? -5.172 -1.405 2.871 1.00 94.19 127 ALA A O 1
ATOM 994 N N . TRP A 1 128 ? -7.309 -1.505 2.183 1.00 93.88 128 TRP A N 1
ATOM 995 C CA . TRP A 1 128 ? -7.495 -2.929 2.437 1.00 93.88 128 TRP A CA 1
ATOM 996 C C . TRP A 1 128 ? -8.069 -3.612 1.206 1.00 93.88 128 TRP A C 1
ATOM 998 O O . TRP A 1 128 ? -9.080 -3.160 0.665 1.00 93.88 128 TRP A O 1
ATOM 1008 N N . HIS A 1 129 ? -7.426 -4.686 0.765 1.00 93.06 129 HIS A N 1
ATOM 1009 C CA . HIS A 1 129 ? -7.865 -5.476 -0.370 1.00 93.06 129 HIS A CA 1
ATOM 1010 C C . HIS A 1 129 ? -8.771 -6.610 0.136 1.00 93.06 129 HIS A C 1
ATOM 1012 O O . HIS A 1 129 ? -8.285 -7.502 0.833 1.00 93.06 129 HIS A O 1
ATOM 1018 N N . PRO A 1 130 ? -10.071 -6.641 -0.208 1.00 91.62 130 PRO A N 1
ATOM 1019 C CA . PRO A 1 130 ? -11.016 -7.589 0.389 1.00 91.62 130 PRO A CA 1
ATOM 1020 C C . PRO A 1 130 ? -10.780 -9.042 -0.046 1.00 91.62 130 PRO A C 1
ATOM 1022 O O . PRO A 1 130 ? -11.023 -9.950 0.740 1.00 91.62 130 PRO A O 1
ATOM 1025 N N . VAL A 1 131 ? -10.278 -9.267 -1.269 1.00 91.06 131 VAL A N 1
ATOM 1026 C CA . VAL A 1 131 ? -10.007 -10.623 -1.795 1.00 91.06 131 VAL A CA 1
ATOM 1027 C C . VAL A 1 131 ? -8.760 -11.245 -1.160 1.00 91.06 131 VAL A C 1
ATOM 1029 O O . VAL A 1 131 ? -8.849 -12.317 -0.580 1.00 91.06 131 VAL A O 1
ATOM 1032 N N . PHE A 1 132 ? -7.609 -10.564 -1.213 1.00 92.62 132 PHE A N 1
ATOM 1033 C CA . PHE A 1 132 ? -6.384 -11.015 -0.534 1.00 92.62 132 PHE A CA 1
ATOM 1034 C C . PHE A 1 132 ? -6.435 -10.863 0.990 1.00 92.62 132 PHE A C 1
ATOM 1036 O O . PHE A 1 132 ? -5.545 -11.340 1.683 1.00 92.62 132 PHE A O 1
ATOM 1043 N N . ASN A 1 133 ? -7.469 -10.190 1.502 1.00 93.81 133 ASN A N 1
ATOM 1044 C CA . ASN A 1 133 ? -7.661 -9.875 2.908 1.00 93.81 133 ASN A CA 1
ATOM 1045 C C . ASN A 1 133 ? -6.404 -9.271 3.558 1.00 93.81 133 ASN A C 1
ATOM 1047 O O . ASN A 1 133 ? -5.925 -9.751 4.583 1.00 93.81 133 ASN A O 1
ATOM 1051 N N . ALA A 1 134 ? -5.858 -8.235 2.924 1.00 93.81 134 ALA A N 1
ATOM 1052 C CA . ALA A 1 134 ? -4.554 -7.684 3.263 1.00 93.81 134 ALA A CA 1
ATOM 1053 C C . ALA A 1 134 ? -4.503 -6.162 3.069 1.00 93.81 134 ALA A C 1
ATOM 1055 O O . ALA A 1 134 ? -5.218 -5.645 2.200 1.00 93.81 134 ALA A O 1
ATOM 1056 N N . PRO A 1 135 ? -3.644 -5.429 3.802 1.00 94.50 135 PRO A N 1
ATOM 1057 C CA . PRO A 1 135 ? -3.332 -4.057 3.435 1.00 94.50 135 PRO A CA 1
ATOM 1058 C C . PRO A 1 135 ? -2.637 -4.035 2.070 1.00 94.50 135 PRO A C 1
ATOM 1060 O O . PRO A 1 135 ? -1.891 -4.952 1.741 1.00 94.50 135 PRO A O 1
ATOM 1063 N N . TYR A 1 136 ? -2.862 -2.994 1.277 1.00 95.31 136 TYR A N 1
ATOM 1064 C CA . TYR A 1 136 ? -2.187 -2.820 -0.013 1.00 95.31 136 TYR A CA 1
ATOM 1065 C C . TYR A 1 136 ? -1.872 -1.349 -0.259 1.00 95.31 136 TYR A C 1
ATOM 1067 O O . TYR A 1 136 ? -2.448 -0.467 0.379 1.00 95.31 136 TYR A O 1
ATOM 1075 N N . ILE A 1 137 ? -0.974 -1.070 -1.198 1.00 96.25 137 ILE A N 1
ATOM 1076 C CA . ILE A 1 137 ? -0.681 0.298 -1.622 1.00 96.25 137 ILE A CA 1
ATOM 1077 C C . ILE A 1 137 ? -1.288 0.485 -3.013 1.00 96.25 137 ILE A C 1
ATOM 1079 O O . ILE A 1 137 ? -0.825 -0.158 -3.956 1.00 96.25 137 ILE A O 1
ATOM 1083 N N . PRO A 1 138 ? -2.309 1.347 -3.168 1.00 96.50 138 PRO A N 1
ATOM 1084 C CA . PRO A 1 138 ? -2.934 1.555 -4.464 1.00 96.50 138 PRO A CA 1
ATOM 1085 C C . PRO A 1 138 ? -1.939 2.053 -5.518 1.00 96.50 138 PRO A C 1
ATOM 1087 O O . PRO A 1 138 ? -1.148 2.965 -5.252 1.00 96.50 138 PRO A O 1
ATOM 1090 N N . ALA A 1 139 ? -2.054 1.542 -6.741 1.00 96.94 139 ALA A N 1
ATOM 1091 C CA . ALA A 1 139 ? -1.288 1.952 -7.914 1.00 96.94 139 ALA A CA 1
ATOM 1092 C C . ALA A 1 139 ? -1.360 3.463 -8.139 1.00 96.94 139 ALA A C 1
ATOM 1094 O O . ALA A 1 139 ? -0.383 4.101 -8.516 1.00 96.94 139 ALA A O 1
ATOM 1095 N N . THR A 1 140 ? -2.525 4.058 -7.875 1.00 94.50 140 THR A N 1
ATOM 1096 C CA . THR A 1 140 ? -2.754 5.501 -7.990 1.00 94.50 140 THR A CA 1
ATOM 1097 C C . THR A 1 140 ? -1.969 6.295 -6.949 1.00 94.50 140 THR A C 1
ATOM 1099 O O . THR A 1 140 ? -1.429 7.351 -7.276 1.00 94.50 140 THR A O 1
ATOM 1102 N N . ALA A 1 141 ? -1.850 5.780 -5.722 1.00 95.25 141 ALA A N 1
ATOM 1103 C CA . ALA A 1 141 ? -1.040 6.389 -4.672 1.00 95.25 141 ALA A CA 1
ATOM 1104 C C . ALA A 1 141 ? 0.457 6.271 -4.995 1.00 95.25 141 ALA A C 1
ATOM 1106 O O . ALA A 1 141 ? 1.175 7.264 -4.895 1.00 95.25 141 ALA A O 1
ATOM 1107 N N . LEU A 1 142 ? 0.906 5.098 -5.460 1.00 96.44 142 LEU A N 1
ATOM 1108 C CA . LEU A 1 142 ? 2.282 4.877 -5.918 1.00 96.44 142 LEU A CA 1
ATOM 1109 C C . LEU A 1 142 ? 2.623 5.780 -7.099 1.00 96.44 142 LEU A C 1
ATOM 1111 O O . LEU A 1 142 ? 3.557 6.566 -7.019 1.00 96.44 142 LEU A O 1
ATOM 1115 N N . LYS A 1 143 ? 1.836 5.735 -8.178 1.00 95.81 143 LYS A N 1
ATOM 1116 C CA . LYS A 1 143 ? 2.058 6.557 -9.375 1.00 95.81 143 LYS A CA 1
ATOM 1117 C C . LYS A 1 143 ? 2.000 8.051 -9.052 1.00 95.81 143 LYS A C 1
ATOM 1119 O O . LYS A 1 143 ? 2.769 8.818 -9.624 1.00 95.81 143 LYS A O 1
ATOM 1124 N N . GLY A 1 144 ? 1.140 8.463 -8.119 1.00 94.69 144 GLY A N 1
ATOM 1125 C CA . GLY A 1 144 ? 1.088 9.832 -7.605 1.00 94.69 144 GLY A CA 1
ATOM 1126 C C . GLY A 1 144 ? 2.368 10.244 -6.873 1.00 94.69 144 GLY A C 1
ATOM 1127 O O . GLY A 1 144 ? 2.925 11.294 -7.185 1.00 94.69 144 GLY A O 1
ATOM 1128 N N . ALA A 1 145 ? 2.861 9.406 -5.956 1.00 95.25 145 ALA A N 1
ATOM 1129 C CA . ALA A 1 145 ? 4.117 9.639 -5.241 1.00 95.25 145 ALA A CA 1
ATOM 1130 C C . ALA A 1 145 ? 5.316 9.667 -6.200 1.00 95.25 145 ALA A C 1
ATOM 1132 O O . ALA A 1 145 ? 6.105 10.607 -6.171 1.00 95.25 145 ALA A O 1
ATOM 1133 N N . LEU A 1 146 ? 5.390 8.706 -7.125 1.00 96.25 146 LEU A N 1
ATOM 1134 C CA . LEU A 1 146 ? 6.427 8.646 -8.154 1.00 96.25 146 LEU A CA 1
ATOM 1135 C C . LEU A 1 146 ? 6.430 9.904 -9.026 1.00 96.25 146 LEU A C 1
ATOM 1137 O O . LEU A 1 146 ? 7.479 10.501 -9.245 1.00 96.25 146 LEU A O 1
ATOM 1141 N N . ARG A 1 147 ? 5.255 10.354 -9.480 1.00 95.12 147 ARG A N 1
ATOM 1142 C CA . ARG A 1 147 ? 5.124 11.582 -10.273 1.00 95.12 147 ARG A CA 1
ATOM 1143 C C . ARG A 1 147 ? 5.553 12.825 -9.496 1.00 95.12 147 ARG A C 1
ATOM 1145 O O . ARG A 1 147 ? 6.149 13.718 -10.089 1.00 95.12 147 ARG A O 1
ATOM 1152 N N . ALA A 1 148 ? 5.217 12.903 -8.210 1.00 94.00 148 ALA A N 1
ATOM 1153 C CA . ALA A 1 148 ? 5.560 14.041 -7.362 1.00 94.00 148 ALA A CA 1
ATOM 1154 C C . ALA A 1 148 ? 7.056 14.079 -7.002 1.00 94.00 148 ALA A C 1
ATOM 1156 O O . ALA A 1 148 ? 7.635 15.161 -6.947 1.00 94.00 148 ALA A O 1
ATOM 1157 N N . GLY A 1 149 ? 7.672 12.915 -6.776 1.00 93.00 149 GLY A N 1
ATOM 1158 C CA . GLY A 1 149 ? 9.082 12.790 -6.401 1.00 93.00 149 GLY A CA 1
ATOM 1159 C C . GLY A 1 149 ? 10.057 12.760 -7.585 1.00 93.00 149 GLY A C 1
ATOM 1160 O O . GLY A 1 149 ? 11.242 13.036 -7.409 1.00 93.00 149 GLY A O 1
ATOM 1161 N N . ALA A 1 150 ? 9.594 12.457 -8.801 1.00 93.38 150 ALA A N 1
ATOM 1162 C CA . ALA A 1 150 ? 10.454 12.384 -9.981 1.00 93.38 150 ALA A CA 1
ATOM 1163 C C . ALA A 1 150 ? 10.946 13.773 -10.426 1.00 93.38 150 ALA A C 1
ATOM 1165 O O . ALA A 1 150 ? 10.241 14.528 -11.098 1.00 93.38 150 ALA A O 1
ATOM 1166 N N . ARG A 1 151 ? 12.204 14.089 -10.096 1.00 90.00 151 ARG A N 1
ATOM 1167 C CA . ARG A 1 151 ? 12.872 15.349 -10.482 1.00 90.00 151 ARG A CA 1
ATOM 1168 C C . ARG A 1 151 ? 13.485 15.307 -11.882 1.00 90.00 151 ARG A C 1
ATOM 1170 O O . ARG A 1 151 ? 13.715 16.351 -12.488 1.00 90.00 151 ARG A O 1
ATOM 1177 N N . ARG A 1 152 ? 13.782 14.108 -12.381 1.00 91.50 152 ARG A N 1
ATOM 1178 C CA . ARG A 1 152 ? 14.411 13.861 -13.684 1.00 91.50 152 ARG A CA 1
ATOM 1179 C C . ARG A 1 152 ? 13.627 12.810 -14.452 1.00 91.50 152 ARG A C 1
ATOM 1181 O O . ARG A 1 152 ? 12.904 12.014 -13.862 1.00 91.50 152 ARG A O 1
ATOM 1188 N N . GLY A 1 153 ? 13.763 12.861 -15.771 1.00 92.19 153 GLY A N 1
ATOM 1189 C CA . GLY A 1 153 ? 13.251 11.836 -16.668 1.00 92.19 153 GLY A CA 1
ATOM 1190 C C . GLY A 1 153 ? 14.084 10.556 -16.632 1.00 92.19 153 GLY A C 1
ATOM 1191 O O . GLY A 1 153 ? 15.107 10.493 -15.955 1.00 92.19 153 GLY A O 1
ATOM 1192 N N . ALA A 1 154 ? 13.655 9.564 -17.404 1.00 93.44 154 ALA A N 1
ATOM 1193 C CA . ALA A 1 154 ? 14.371 8.311 -17.625 1.00 93.44 154 ALA A CA 1
ATOM 1194 C C . ALA A 1 154 ? 14.236 7.913 -19.098 1.00 93.44 154 ALA A C 1
ATOM 1196 O O . ALA A 1 154 ? 13.187 8.146 -19.707 1.00 93.44 154 ALA A O 1
ATOM 1197 N N . CYS A 1 155 ? 15.278 7.312 -19.674 1.00 93.12 155 CYS A N 1
ATOM 1198 C CA . CYS A 1 155 ? 15.297 6.857 -21.066 1.00 93.12 155 CYS A CA 1
ATOM 1199 C C . CYS A 1 155 ? 15.009 7.982 -22.082 1.00 93.12 155 CYS A C 1
ATOM 1201 O O . CYS A 1 155 ? 14.302 7.784 -23.069 1.00 93.12 155 CYS A O 1
ATOM 1203 N N . GLY A 1 156 ?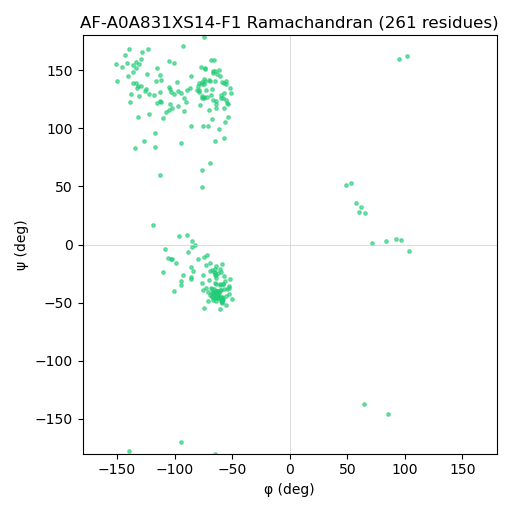 15.475 9.203 -21.801 1.00 91.19 156 GLY A N 1
ATOM 1204 C CA . GLY A 1 156 ? 15.202 10.383 -22.632 1.00 91.19 156 GLY A CA 1
ATOM 1205 C C . GLY A 1 156 ? 13.760 10.911 -22.574 1.00 91.19 156 GLY A C 1
ATOM 1206 O O . GLY A 1 156 ? 13.461 11.906 -23.233 1.00 91.19 156 GLY A O 1
ATOM 1207 N N . LEU A 1 157 ? 12.872 10.303 -21.778 1.00 93.44 157 LEU A N 1
ATOM 1208 C CA . LEU A 1 157 ? 11.504 10.782 -21.573 1.00 93.44 157 LEU A CA 1
ATOM 1209 C C . LEU A 1 157 ? 11.418 11.668 -20.324 1.00 93.44 157 LEU A C 1
ATOM 1211 O O . LEU A 1 157 ? 11.860 11.247 -19.251 1.00 93.44 157 LEU A O 1
ATOM 1215 N N . PRO A 1 158 ? 10.812 12.866 -20.405 1.00 94.50 158 PRO A N 1
ATOM 1216 C CA . PRO A 1 158 ? 10.576 13.692 -19.227 1.00 94.50 158 PRO A CA 1
ATOM 1217 C C . PRO A 1 158 ? 9.530 13.049 -18.293 1.00 94.50 158 PRO A C 1
ATOM 1219 O O . PRO A 1 158 ? 8.681 12.279 -18.754 1.00 94.50 158 PRO A O 1
ATOM 1222 N N . PRO A 1 159 ? 9.490 13.415 -16.994 1.00 94.12 159 PRO A N 1
ATOM 1223 C CA . PRO A 1 159 ? 8.498 12.886 -16.049 1.00 94.12 159 PRO A CA 1
ATOM 1224 C C . PRO A 1 159 ? 7.046 13.032 -16.527 1.00 94.12 159 PRO A C 1
ATOM 1226 O O . PRO A 1 159 ? 6.226 12.141 -16.318 1.00 94.12 159 PRO A O 1
ATOM 1229 N N . ALA A 1 160 ? 6.725 14.132 -17.217 1.00 93.19 160 ALA A N 1
ATOM 1230 C CA . ALA A 1 160 ? 5.390 14.373 -17.763 1.00 93.19 160 ALA A CA 1
ATOM 1231 C C . ALA A 1 160 ? 4.951 13.306 -18.782 1.00 93.19 160 ALA A C 1
ATOM 1233 O O . ALA A 1 160 ? 3.773 12.962 -18.820 1.00 93.19 160 ALA A O 1
ATOM 1234 N N . ASP A 1 161 ? 5.882 12.757 -19.562 1.00 94.62 161 ASP A N 1
ATOM 1235 C CA . ASP A 1 161 ? 5.596 11.704 -20.539 1.00 94.62 161 ASP A CA 1
ATOM 1236 C C . ASP A 1 161 ? 5.632 10.308 -19.906 1.00 94.62 161 ASP A C 1
ATOM 1238 O O . ASP A 1 161 ? 4.890 9.422 -20.323 1.00 94.62 161 ASP A O 1
ATOM 1242 N N . LEU A 1 162 ? 6.436 10.106 -18.857 1.00 95.31 162 LEU A N 1
ATOM 1243 C CA . LEU A 1 162 ? 6.446 8.853 -18.095 1.00 95.31 162 LEU A CA 1
ATOM 1244 C C . LEU A 1 162 ? 5.135 8.648 -17.325 1.00 95.31 162 LEU A C 1
ATOM 1246 O O . LEU A 1 162 ? 4.554 7.564 -17.363 1.00 95.31 162 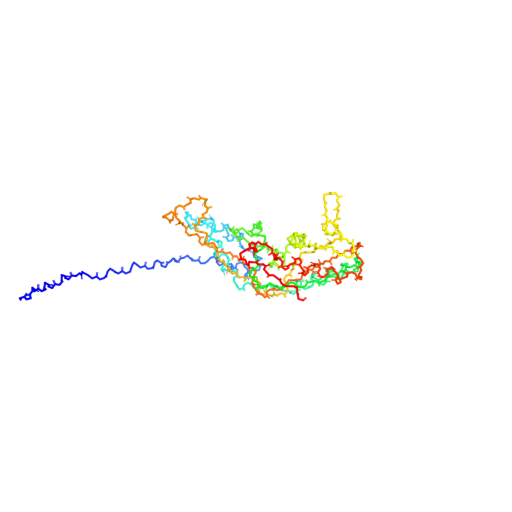LEU A O 1
ATOM 1250 N N . PHE A 1 163 ? 4.637 9.686 -16.651 1.00 95.56 163 PHE A N 1
ATOM 1251 C CA . PHE A 1 163 ? 3.449 9.583 -15.795 1.00 95.56 163 PHE A CA 1
ATOM 1252 C C . PHE A 1 163 ? 2.152 10.051 -16.460 1.00 95.56 163 PHE A C 1
ATOM 1254 O O . PHE A 1 163 ? 1.073 9.687 -15.983 1.00 95.56 163 PHE A O 1
ATOM 1261 N N . GLY A 1 164 ? 2.250 10.782 -17.571 1.00 93.38 164 GLY A N 1
ATOM 1262 C CA . GLY A 1 164 ? 1.124 11.309 -18.336 1.00 93.38 164 GLY A CA 1
ATOM 1263 C C . GLY A 1 164 ? 0.755 12.744 -17.955 1.00 93.38 164 GLY A C 1
ATOM 1264 O O . GLY A 1 164 ? 1.069 13.247 -16.868 1.00 93.38 164 GLY A O 1
ATOM 1265 N N . ASN A 1 165 ? 0.047 13.407 -18.865 1.00 91.19 165 ASN A N 1
ATOM 1266 C CA . ASN A 1 165 ? -0.443 14.774 -18.711 1.00 91.19 165 ASN A CA 1
ATOM 1267 C C . ASN A 1 165 ? -1.869 14.909 -19.275 1.00 91.19 165 ASN A C 1
ATOM 1269 O O . ASN A 1 165 ? -2.490 13.927 -19.684 1.00 91.19 165 ASN A O 1
ATOM 1273 N N . VAL A 1 166 ? -2.429 16.119 -19.236 1.00 90.00 166 VAL A N 1
ATOM 1274 C CA . VAL A 1 166 ? -3.770 16.363 -19.779 1.00 90.00 166 VAL A CA 1
ATOM 1275 C C . VAL A 1 166 ? -3.715 16.193 -21.299 1.00 90.00 166 VAL A C 1
ATOM 1277 O O . VAL A 1 166 ? -3.151 17.029 -21.994 1.00 90.00 166 VAL A O 1
ATOM 1280 N N . GLY A 1 167 ? -4.301 15.102 -21.798 1.00 88.88 167 GLY A N 1
ATOM 1281 C CA . GLY A 1 167 ? -4.362 14.779 -23.227 1.00 88.88 167 GLY A CA 1
ATOM 1282 C C . GLY A 1 167 ? -3.385 13.697 -23.697 1.00 88.88 167 GLY A C 1
ATOM 1283 O O . GLY A 1 167 ? -3.491 13.269 -24.844 1.00 88.88 167 GLY A O 1
ATOM 1284 N N . ARG A 1 168 ? -2.479 13.207 -22.836 1.00 91.81 168 ARG A N 1
ATOM 1285 C CA . ARG A 1 168 ? -1.545 12.124 -23.184 1.00 91.81 168 ARG A CA 1
ATOM 1286 C C . ARG A 1 168 ? -1.395 11.107 -22.057 1.00 91.81 168 ARG A C 1
ATOM 1288 O O . ARG A 1 168 ? -1.098 11.460 -20.914 1.00 91.81 168 ARG A O 1
ATOM 1295 N N . GLU A 1 169 ? -1.554 9.833 -22.405 1.00 93.19 169 GLU A N 1
ATOM 1296 C CA . GLU A 1 169 ? -1.280 8.713 -21.506 1.00 93.19 169 GLU A CA 1
ATOM 1297 C C . GLU A 1 169 ? 0.215 8.638 -21.156 1.00 93.19 169 GLU A C 1
ATOM 1299 O O . GLU A 1 169 ? 1.080 8.878 -21.999 1.00 93.19 169 GLU A O 1
ATOM 1304 N N . GLY A 1 170 ? 0.519 8.317 -19.897 1.00 95.00 170 GLY A N 1
ATOM 1305 C CA . GLY A 1 170 ? 1.893 8.134 -19.438 1.00 95.00 170 GLY A CA 1
ATOM 1306 C C . GLY A 1 170 ? 2.484 6.801 -19.884 1.00 95.00 170 GLY A C 1
ATOM 1307 O O . GLY A 1 170 ? 1.817 5.774 -19.798 1.00 95.00 170 GLY A O 1
ATOM 1308 N N . ALA A 1 171 ? 3.754 6.802 -20.285 1.00 95.75 171 ALA A N 1
ATOM 1309 C CA . ALA A 1 171 ? 4.452 5.611 -20.762 1.00 95.75 171 ALA A CA 1
ATOM 1310 C C . ALA A 1 171 ? 4.660 4.526 -19.686 1.00 95.75 171 ALA A C 1
ATOM 1312 O O . ALA A 1 171 ? 4.845 3.360 -20.041 1.00 95.75 171 ALA A O 1
ATOM 1313 N N . LEU A 1 172 ? 4.663 4.887 -18.397 1.00 96.44 172 LEU A N 1
ATOM 1314 C CA . LEU A 1 172 ? 4.878 3.963 -17.284 1.00 96.44 172 LEU A CA 1
ATOM 1315 C C . LEU A 1 172 ? 3.543 3.505 -16.674 1.00 96.44 172 LEU A C 1
ATOM 1317 O O . LEU A 1 172 ? 2.755 4.296 -16.131 1.00 96.44 172 LEU A O 1
ATOM 1321 N N . VAL A 1 173 ? 3.318 2.198 -16.726 1.00 96.50 173 VAL A N 1
ATOM 1322 C CA . VAL A 1 173 ? 2.251 1.487 -16.022 1.00 96.50 173 VAL A CA 1
ATOM 1323 C C . VAL A 1 173 ? 2.783 1.071 -14.656 1.00 96.50 173 VAL A C 1
ATOM 1325 O O . VAL A 1 173 ? 3.885 0.542 -14.555 1.00 96.50 173 VAL A O 1
ATOM 1328 N N . VAL A 1 174 ? 2.002 1.319 -13.607 1.00 97.94 174 VAL A N 1
ATOM 1329 C CA . VAL A 1 174 ? 2.329 0.957 -12.222 1.00 97.94 174 VAL A CA 1
ATOM 1330 C C . VAL A 1 174 ? 1.165 0.141 -11.680 1.00 97.94 174 VAL A C 1
ATOM 1332 O O . VAL A 1 174 ? 0.016 0.546 -11.865 1.00 97.94 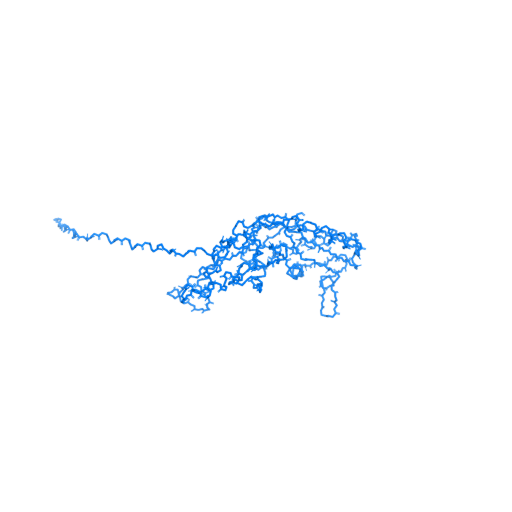174 VAL A O 1
ATOM 1335 N N . THR A 1 175 ? 1.442 -0.998 -11.049 1.00 98.19 175 THR A N 1
ATOM 1336 C CA . THR A 1 175 ? 0.414 -1.844 -10.423 1.00 98.19 175 THR A CA 1
ATOM 1337 C C . THR A 1 175 ? 0.222 -1.499 -8.950 1.00 98.19 175 THR A C 1
ATOM 1339 O O . THR A 1 175 ? 1.006 -0.754 -8.362 1.00 98.19 175 THR A O 1
ATOM 1342 N N . ASP A 1 176 ? -0.816 -2.066 -8.334 1.00 97.75 176 ASP A N 1
ATOM 1343 C CA . ASP A 1 176 ? -0.942 -2.055 -6.878 1.00 97.75 176 ASP A CA 1
ATOM 1344 C C . ASP A 1 176 ? 0.256 -2.784 -6.251 1.00 97.75 176 ASP A C 1
ATOM 1346 O O . ASP A 1 176 ? 0.747 -3.766 -6.823 1.00 97.75 176 ASP A O 1
ATOM 1350 N N . ALA A 1 177 ? 0.712 -2.316 -5.085 1.00 97.50 177 ALA A N 1
ATOM 1351 C CA . ALA A 1 177 ? 1.674 -3.060 -4.281 1.00 97.50 177 ALA A CA 1
ATOM 1352 C C . ALA A 1 177 ? 0.951 -3.949 -3.278 1.00 97.50 177 ALA A C 1
ATOM 1354 O O . ALA A 1 177 ? 0.138 -3.469 -2.479 1.00 97.50 177 ALA A O 1
ATOM 1355 N N . LEU A 1 178 ? 1.279 -5.237 -3.302 1.00 97.25 178 LEU A N 1
ATOM 1356 C CA . LEU A 1 178 ? 0.691 -6.248 -2.432 1.00 97.25 178 LEU A CA 1
ATOM 1357 C C . LEU A 1 178 ? 1.733 -6.780 -1.443 1.00 97.25 178 LEU A C 1
ATOM 1359 O O . LEU A 1 178 ? 2.910 -6.875 -1.792 1.00 97.25 178 LEU A O 1
ATOM 1363 N N . PRO A 1 179 ? 1.328 -7.124 -0.212 1.00 95.88 179 PRO A N 1
ATOM 1364 C CA . PRO A 1 179 ? 2.262 -7.463 0.847 1.00 95.88 179 PRO A CA 1
ATOM 1365 C C . PRO A 1 179 ? 2.905 -8.829 0.616 1.00 95.88 179 PRO A C 1
ATOM 1367 O O . PRO A 1 179 ? 2.228 -9.826 0.365 1.00 95.88 179 PRO A O 1
ATOM 1370 N N . THR A 1 180 ? 4.222 -8.880 0.773 1.00 95.25 180 THR A N 1
ATOM 1371 C CA . THR A 1 180 ? 5.023 -10.111 0.760 1.00 95.25 180 THR A CA 1
ATOM 1372 C C . THR A 1 180 ? 5.438 -10.554 2.165 1.00 95.25 180 THR A C 1
ATOM 1374 O O . THR A 1 180 ? 5.829 -11.704 2.358 1.00 95.25 180 THR A O 1
ATOM 1377 N N . SER A 1 181 ? 5.271 -9.689 3.170 1.00 93.25 181 SER A N 1
ATOM 1378 C CA . SER A 1 181 ? 5.400 -10.013 4.595 1.00 93.25 181 SER A CA 1
ATOM 1379 C C . SER A 1 181 ? 4.037 -10.286 5.245 1.00 93.25 181 SER A C 1
ATOM 1381 O O . SER A 1 181 ? 3.080 -9.551 5.001 1.00 93.25 181 SER A O 1
ATOM 1383 N N . SER A 1 182 ? 3.951 -11.282 6.131 1.00 85.38 182 SER A N 1
ATOM 1384 C CA . SER A 1 182 ? 2.693 -11.705 6.771 1.00 85.38 182 SER A CA 1
ATOM 1385 C C . SER A 1 182 ? 2.193 -10.767 7.879 1.00 85.38 182 SER A C 1
ATOM 1387 O O . SER A 1 182 ? 0.994 -10.525 7.984 1.00 85.38 182 SER A O 1
ATOM 1389 N N . ALA A 1 183 ? 3.082 -10.218 8.711 1.00 72.62 183 ALA A N 1
ATOM 1390 C CA . ALA A 1 183 ? 2.715 -9.325 9.812 1.00 72.62 183 ALA A CA 1
ATOM 1391 C C . ALA A 1 183 ? 2.819 -7.860 9.376 1.00 72.62 183 ALA A C 1
ATOM 1393 O O . ALA A 1 183 ? 3.862 -7.229 9.542 1.00 72.62 183 ALA A O 1
ATOM 1394 N N . ALA A 1 184 ? 1.740 -7.333 8.800 1.00 75.12 184 ALA A N 1
ATOM 1395 C CA . ALA A 1 184 ? 1.773 -6.025 8.159 1.00 75.12 184 ALA A CA 1
ATOM 1396 C C . ALA A 1 184 ? 1.080 -4.907 8.945 1.00 75.12 184 ALA A C 1
ATOM 1398 O O . ALA A 1 184 ? 1.260 -3.768 8.550 1.00 75.12 184 ALA A O 1
ATOM 1399 N N . VAL A 1 185 ? 0.297 -5.167 10.002 1.00 90.62 185 VAL A N 1
ATOM 1400 C CA . VAL A 1 185 ? -0.628 -4.159 10.567 1.00 90.62 185 VAL A CA 1
ATOM 1401 C C . VAL A 1 185 ? -0.464 -3.997 12.074 1.00 90.62 185 VAL A C 1
ATOM 1403 O O . VAL A 1 185 ? -0.402 -4.983 12.803 1.00 90.62 185 VAL A O 1
ATOM 1406 N N . GLU A 1 186 ? -0.459 -2.755 12.551 1.00 92.06 186 GLU A N 1
ATOM 1407 C CA . GLU A 1 186 ? -0.487 -2.417 13.977 1.00 92.06 186 GLU A CA 1
ATOM 1408 C C . GLU A 1 186 ? -1.366 -1.182 14.246 1.00 92.06 186 GLU A C 1
ATOM 1410 O O . GLU A 1 186 ? -1.608 -0.392 13.331 1.00 92.06 186 GLU A O 1
ATOM 1415 N N . PRO A 1 187 ? -1.899 -1.006 15.468 1.00 94.19 187 PRO A N 1
ATOM 1416 C CA . PRO A 1 187 ? -2.597 0.215 15.840 1.00 94.19 187 PRO A CA 1
ATOM 1417 C C . PRO A 1 187 ? -1.602 1.331 16.168 1.00 94.19 187 PRO A C 1
ATOM 1419 O O . PRO A 1 187 ? -0.631 1.117 16.891 1.00 94.19 187 PRO A O 1
ATOM 1422 N N . ASP A 1 188 ? -1.915 2.539 15.723 1.00 95.19 188 ASP A N 1
ATOM 1423 C CA . ASP A 1 188 ? -1.206 3.767 16.075 1.00 95.19 188 ASP A CA 1
ATOM 1424 C C . ASP A 1 188 ? -2.201 4.830 16.565 1.00 95.19 188 ASP A C 1
ATOM 1426 O O . ASP A 1 188 ? -3.417 4.673 16.412 1.00 95.19 188 ASP A O 1
ATOM 1430 N N . VAL A 1 189 ? -1.713 5.898 17.198 1.00 94.75 189 VAL A N 1
ATOM 1431 C CA . VAL A 1 189 ? -2.541 6.934 17.821 1.00 94.75 189 VAL A CA 1
ATOM 1432 C C . VAL A 1 189 ? -2.076 8.334 17.455 1.00 94.75 189 VAL A C 1
ATOM 1434 O O . VAL A 1 189 ? -0.904 8.681 17.551 1.00 94.75 189 VAL A O 1
ATOM 1437 N N . ILE A 1 190 ? -3.034 9.189 17.100 1.00 91.62 190 ILE A N 1
ATOM 1438 C CA . ILE A 1 190 ? -2.805 10.628 16.973 1.00 91.62 190 ILE A CA 1
ATOM 1439 C C . ILE A 1 190 ? -3.805 11.361 17.851 1.00 91.62 190 ILE A C 1
ATOM 1441 O O . ILE A 1 190 ? -5.000 11.077 17.819 1.00 91.62 190 ILE A O 1
ATOM 1445 N N . THR A 1 191 ? -3.314 12.335 18.612 1.00 92.25 191 THR A N 1
ATOM 1446 C CA . THR A 1 191 ? -4.119 13.093 19.573 1.00 92.25 191 THR A CA 1
ATOM 1447 C C . THR A 1 191 ? -4.154 14.565 19.165 1.00 92.25 191 THR A C 1
ATOM 1449 O O . THR A 1 191 ? -3.338 15.349 19.650 1.00 92.25 191 THR A O 1
ATOM 1452 N N . PRO A 1 192 ? -5.052 14.989 18.253 1.00 87.12 192 PRO A N 1
ATOM 1453 C CA . PRO A 1 192 ? -5.288 16.408 18.010 1.00 87.12 192 PRO A CA 1
ATOM 1454 C C . PRO A 1 192 ? -5.764 17.096 19.295 1.00 87.12 192 PRO A C 1
ATOM 1456 O O . PRO A 1 192 ? -6.734 16.657 19.918 1.00 87.12 192 PRO A O 1
ATOM 1459 N N . HIS A 1 193 ? -5.071 18.169 19.675 1.00 85.56 193 HIS A N 1
ATOM 1460 C CA . HIS A 1 193 ? -5.415 19.022 20.819 1.00 85.56 193 HIS A CA 1
ATOM 1461 C C . HIS A 1 193 ? -6.262 20.229 20.385 1.00 85.56 193 HIS A C 1
ATOM 1463 O O . HIS A 1 193 ? -7.203 20.603 21.083 1.00 85.56 193 HIS A O 1
ATOM 1469 N N . TYR A 1 194 ? -5.989 20.756 19.187 1.00 83.50 194 TYR A N 1
ATOM 1470 C CA . TYR A 1 194 ? -6.692 21.879 18.567 1.00 83.50 194 TYR A CA 1
ATOM 1471 C C . TYR A 1 194 ? -7.248 21.416 17.216 1.00 83.50 194 TYR A C 1
ATOM 1473 O O . TYR A 1 194 ? -6.486 21.060 16.317 1.00 83.50 194 TYR A O 1
ATOM 1481 N N . LYS A 1 195 ? -8.576 21.329 17.096 1.00 71.56 195 LYS A N 1
ATOM 1482 C CA . LYS A 1 195 ? -9.253 20.916 15.850 1.00 71.56 195 LYS A CA 1
ATOM 1483 C C . LYS A 1 195 ? -9.633 22.103 14.969 1.00 71.56 195 LYS A C 1
ATOM 1485 O O . LYS A 1 195 ? -9.728 21.948 13.757 1.00 71.56 195 LYS A O 1
ATOM 1490 N N . GLU A 1 196 ? -9.832 23.258 15.588 1.00 78.06 196 GLU A N 1
ATOM 1491 C CA . GLU A 1 196 ? -10.206 24.516 14.952 1.00 78.06 196 GLU A CA 1
ATOM 1492 C C . GLU A 1 196 ? -9.064 25.529 15.131 1.00 78.06 196 GLU A C 1
ATOM 1494 O O . GLU A 1 196 ? -8.289 25.405 16.089 1.00 78.06 196 GLU A O 1
ATOM 1499 N N . PRO A 1 197 ? -8.907 26.495 14.209 1.00 73.00 197 PRO A N 1
ATOM 1500 C CA . PRO A 1 197 ? -7.996 27.615 14.423 1.00 73.00 197 PRO A CA 1
ATOM 1501 C C . PRO A 1 197 ? -8.429 28.434 15.655 1.00 73.00 197 PRO A C 1
ATOM 1503 O O . PRO A 1 197 ? -9.610 28.488 15.981 1.00 73.00 197 PRO A O 1
ATOM 1506 N N . ASP A 1 198 ? -7.466 29.058 16.338 1.00 77.88 198 ASP A N 1
ATOM 1507 C CA . ASP A 1 198 ? -7.688 30.005 17.448 1.00 77.88 198 ASP A CA 1
ATOM 1508 C C . ASP A 1 198 ? -8.391 29.452 18.707 1.00 77.88 198 ASP A C 1
ATOM 1510 O O . ASP A 1 198 ? -9.073 30.172 19.438 1.00 77.88 198 ASP A O 1
ATOM 1514 N N . VAL A 1 199 ? -8.177 28.174 19.024 1.00 80.50 199 VAL A N 1
ATOM 1515 C CA . VAL A 1 199 ? -8.639 27.574 20.287 1.00 80.50 199 VAL A CA 1
ATOM 1516 C C . VAL A 1 199 ? -7.741 28.014 21.447 1.00 80.50 199 VAL A C 1
ATOM 1518 O O . VAL A 1 199 ? -6.525 27.821 21.423 1.00 80.50 199 VAL A O 1
ATOM 1521 N N . ARG A 1 200 ? -8.342 28.572 22.504 1.00 84.94 200 ARG A N 1
ATOM 1522 C CA . ARG A 1 200 ? -7.628 28.913 23.744 1.00 84.94 200 ARG A CA 1
ATOM 1523 C C . ARG A 1 200 ? -7.111 27.659 24.439 1.00 84.94 200 ARG A C 1
ATOM 1525 O O . ARG A 1 200 ? -7.787 26.636 24.464 1.00 84.94 200 ARG A O 1
ATOM 1532 N N . GLU A 1 201 ? -5.988 27.780 25.142 1.00 85.69 201 GLU A N 1
ATOM 1533 C CA . GLU A 1 201 ? -5.396 26.647 25.867 1.00 85.69 201 GLU A CA 1
ATOM 1534 C C . GLU A 1 201 ? -6.345 26.019 26.898 1.00 85.69 201 GLU A C 1
ATOM 1536 O O . GLU A 1 201 ? -6.384 24.807 27.078 1.00 85.69 201 GLU A O 1
ATOM 1541 N N . THR A 1 202 ? -7.193 26.835 27.524 1.00 87.56 202 THR A N 1
ATOM 1542 C CA . THR A 1 202 ? -8.216 26.382 28.479 1.00 87.56 202 THR A CA 1
ATOM 1543 C C . THR A 1 202 ? -9.358 25.587 27.840 1.00 87.56 202 THR A C 1
ATOM 1545 O O . THR A 1 202 ? -10.134 24.953 28.550 1.00 87.56 202 THR A O 1
ATOM 1548 N N . GLU A 1 203 ? -9.496 25.652 26.518 1.00 84.31 203 GLU A N 1
ATOM 1549 C CA . GLU A 1 203 ? -10.559 25.014 25.736 1.00 84.31 203 GLU A CA 1
ATOM 1550 C C . GLU A 1 203 ? -10.037 23.828 24.911 1.00 84.31 203 GLU A C 1
ATOM 1552 O O . GLU A 1 203 ? -10.831 23.115 24.289 1.00 84.31 203 GLU A O 1
ATOM 1557 N N . ALA A 1 204 ? -8.723 23.575 24.940 1.00 83.38 204 ALA A N 1
ATOM 1558 C CA . ALA A 1 204 ? -8.098 22.444 24.274 1.00 83.38 204 ALA A CA 1
ATOM 1559 C C . ALA A 1 204 ? -8.669 21.118 24.800 1.00 83.38 204 ALA A C 1
ATOM 1561 O O . ALA A 1 204 ? -8.720 20.857 26.005 1.00 83.38 204 ALA A O 1
ATOM 1562 N N . LYS A 1 205 ? -9.099 20.254 23.875 1.00 85.25 205 LYS A N 1
ATOM 1563 C CA . LYS A 1 205 ? -9.684 18.940 24.183 1.00 85.25 205 LYS A CA 1
ATOM 1564 C C . LYS A 1 205 ? -8.941 17.854 23.407 1.00 85.25 205 LYS A C 1
ATOM 1566 O O . LYS A 1 205 ? -9.356 17.511 22.293 1.00 85.25 205 LYS A O 1
ATOM 1571 N N . PRO A 1 206 ? -7.861 17.294 23.988 1.00 87.44 206 PRO A N 1
ATOM 1572 C CA . PRO A 1 206 ? -7.111 16.203 23.379 1.00 87.44 206 PRO A CA 1
ATOM 1573 C C . PRO A 1 206 ? -8.059 15.056 23.025 1.00 87.44 206 PRO A C 1
ATOM 1575 O O . PRO A 1 206 ? -8.747 14.522 23.893 1.00 87.44 206 PRO A O 1
ATOM 1578 N N . THR A 1 207 ? -8.128 14.689 21.745 1.00 87.19 207 THR A N 1
ATOM 1579 C CA . THR A 1 207 ? -8.987 13.588 21.283 1.00 87.19 207 THR A CA 1
ATOM 1580 C C . THR A 1 207 ? -8.124 12.475 20.695 1.00 87.19 207 THR A C 1
ATOM 1582 O O . THR A 1 207 ? -7.770 12.576 19.525 1.00 87.19 207 THR A O 1
ATOM 1585 N N . PRO A 1 208 ? -7.770 11.419 21.447 1.00 90.19 208 PRO A N 1
ATOM 1586 C CA . PRO A 1 208 ? -6.989 10.310 20.907 1.00 90.19 208 PRO A CA 1
ATOM 1587 C C . PRO A 1 208 ? -7.763 9.573 19.807 1.00 90.19 208 PRO A C 1
ATOM 1589 O O . PRO A 1 208 ? -8.853 9.052 20.045 1.00 90.19 208 PRO A O 1
ATOM 1592 N N . LEU A 1 209 ? -7.196 9.523 18.606 1.00 92.19 209 LEU A N 1
ATOM 1593 C CA . LEU A 1 209 ? -7.709 8.777 17.461 1.00 92.19 209 LEU A CA 1
ATOM 1594 C C . LEU A 1 209 ? -6.772 7.602 17.211 1.00 92.19 209 LEU A C 1
ATOM 1596 O O . LEU A 1 209 ? -5.638 7.805 16.783 1.00 92.19 209 LEU A O 1
ATOM 1600 N N . VAL A 1 210 ? -7.244 6.392 17.508 1.00 94.38 210 VAL A N 1
ATOM 1601 C CA . VAL A 1 210 ? -6.494 5.149 17.295 1.00 94.38 210 VAL A CA 1
ATOM 1602 C C . VAL A 1 210 ? -6.922 4.531 15.967 1.00 94.38 210 VAL A C 1
ATOM 1604 O O . VAL A 1 210 ? -8.121 4.445 15.697 1.00 94.38 210 VAL A O 1
ATOM 1607 N N . PHE A 1 211 ? -5.964 4.125 15.139 1.00 94.56 211 PHE A N 1
ATOM 1608 C CA . PHE A 1 211 ? -6.214 3.663 13.772 1.00 94.56 211 PHE A CA 1
ATOM 1609 C C . PHE A 1 211 ? -5.168 2.645 13.303 1.00 94.56 211 PHE A C 1
ATOM 1611 O O . PHE A 1 211 ? -4.058 2.635 13.834 1.00 94.56 211 PHE A O 1
ATOM 1618 N N . PRO A 1 212 ? -5.499 1.771 12.336 1.00 94.44 212 PRO A N 1
ATOM 1619 C CA . PRO A 1 212 ? -4.547 0.803 11.811 1.00 94.44 212 PRO A CA 1
ATOM 1620 C C . PRO A 1 212 ? -3.542 1.466 10.860 1.00 94.44 212 PRO A C 1
ATOM 1622 O O . PRO A 1 212 ? -3.909 2.269 9.999 1.00 94.44 212 PRO A O 1
ATOM 1625 N N . VAL A 1 213 ? -2.280 1.072 10.978 1.00 95.38 213 VAL A N 1
ATOM 1626 C CA . VAL A 1 213 ? -1.185 1.442 10.075 1.00 95.38 213 VAL A CA 1
ATOM 1627 C C . VAL A 1 213 ? -0.440 0.200 9.627 1.00 95.38 213 VAL A C 1
ATOM 1629 O O . VAL A 1 213 ? -0.500 -0.845 10.277 1.00 95.38 213 VAL A O 1
ATOM 1632 N N . VAL A 1 214 ? 0.275 0.317 8.512 1.00 95.00 214 VAL A N 1
ATOM 1633 C CA . VAL A 1 214 ? 1.231 -0.710 8.121 1.00 95.00 214 VAL A CA 1
ATOM 1634 C C . VAL A 1 214 ? 2.490 -0.578 8.977 1.00 95.00 214 VAL A C 1
ATOM 1636 O O . VAL A 1 214 ? 3.065 0.507 9.061 1.00 95.00 214 VAL A O 1
ATOM 1639 N N . LYS A 1 215 ? 2.920 -1.678 9.594 1.00 93.25 215 LYS A N 1
ATOM 1640 C CA . LYS A 1 215 ? 4.075 -1.739 10.497 1.00 93.25 215 LYS A CA 1
ATOM 1641 C C . LYS A 1 215 ? 5.400 -1.478 9.751 1.00 93.25 215 LYS A C 1
ATOM 1643 O O . LYS A 1 215 ? 5.525 -1.897 8.597 1.00 93.25 215 LYS A O 1
ATOM 1648 N N . PRO A 1 216 ? 6.417 -0.867 10.389 1.00 94.75 216 PRO A N 1
ATOM 1649 C CA . PRO A 1 216 ? 7.793 -0.878 9.889 1.00 94.75 216 PRO A CA 1
ATOM 1650 C C . PRO A 1 216 ? 8.347 -2.294 9.654 1.00 94.75 216 PRO A C 1
ATOM 1652 O O . PRO A 1 216 ? 8.130 -3.212 10.449 1.00 94.75 216 PRO A O 1
ATOM 1655 N N . GLY A 1 217 ? 9.107 -2.459 8.577 1.00 94.25 217 GLY A N 1
ATOM 1656 C CA . GLY A 1 217 ? 9.683 -3.723 8.120 1.00 94.25 217 GLY A CA 1
ATOM 1657 C C . GLY A 1 217 ? 8.730 -4.575 7.279 1.00 94.25 217 GLY A C 1
ATOM 1658 O O . GLY A 1 217 ? 9.095 -5.684 6.890 1.00 94.25 217 GLY A O 1
ATOM 1659 N N . ALA A 1 218 ? 7.518 -4.088 6.996 1.00 94.69 218 ALA A N 1
ATOM 1660 C CA . ALA A 1 218 ? 6.605 -4.751 6.078 1.00 94.69 218 ALA A CA 1
ATOM 1661 C C . ALA A 1 218 ? 7.076 -4.549 4.633 1.00 94.69 218 ALA A C 1
ATOM 1663 O O . ALA A 1 218 ? 7.477 -3.451 4.243 1.00 94.69 218 ALA A O 1
ATOM 1664 N N . THR A 1 219 ? 7.007 -5.608 3.832 1.00 96.25 219 THR A N 1
ATOM 1665 C CA . THR A 1 219 ? 7.441 -5.594 2.434 1.00 96.25 219 THR A CA 1
ATOM 1666 C C . THR A 1 219 ? 6.255 -5.731 1.496 1.00 96.25 219 THR A C 1
ATOM 1668 O O . THR A 1 219 ? 5.328 -6.498 1.766 1.00 96.25 219 THR A O 1
ATOM 1671 N N . PHE A 1 220 ? 6.293 -5.002 0.383 1.00 97.25 220 PHE A N 1
ATOM 1672 C CA . PHE A 1 220 ? 5.282 -5.045 -0.665 1.00 97.25 220 PHE A CA 1
ATOM 1673 C C . PHE A 1 220 ? 5.948 -5.132 -2.028 1.00 97.25 220 PHE A C 1
ATOM 1675 O O . PHE A 1 220 ? 6.910 -4.415 -2.294 1.00 97.25 220 PHE A O 1
ATOM 1682 N N . ASP A 1 221 ? 5.390 -5.952 -2.905 1.00 98.06 221 ASP A N 1
ATOM 1683 C CA . ASP A 1 221 ? 5.836 -6.059 -4.287 1.00 98.06 221 ASP A CA 1
ATOM 1684 C C . ASP A 1 221 ? 4.844 -5.361 -5.209 1.00 98.06 221 ASP A C 1
ATOM 1686 O O . ASP A 1 221 ? 3.631 -5.552 -5.093 1.00 98.06 221 ASP A O 1
ATOM 1690 N N . PHE A 1 222 ? 5.372 -4.590 -6.154 1.00 98.19 222 PHE A N 1
ATOM 1691 C CA . PHE A 1 222 ? 4.622 -4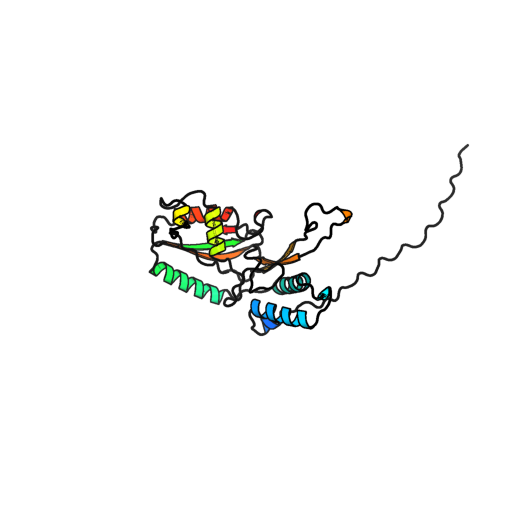.015 -7.265 1.00 98.19 222 PHE A CA 1
ATOM 1692 C C . PHE A 1 222 ? 5.435 -4.083 -8.553 1.00 98.19 222 PHE A C 1
ATOM 1694 O O . PHE A 1 222 ? 6.638 -4.355 -8.544 1.00 98.19 222 PHE A O 1
ATOM 1701 N N . PHE A 1 223 ? 4.770 -3.811 -9.671 1.00 98.50 223 PHE A N 1
ATOM 1702 C CA . PHE A 1 223 ? 5.397 -3.790 -10.979 1.00 98.50 223 PHE A CA 1
ATOM 1703 C C . PHE A 1 223 ? 5.354 -2.397 -11.589 1.00 98.50 223 PHE A C 1
ATOM 1705 O O . PHE A 1 223 ? 4.346 -1.688 -11.503 1.00 98.50 223 PHE A O 1
ATOM 1712 N N . ALA A 1 224 ? 6.450 -2.041 -12.252 1.00 97.75 224 ALA A N 1
ATOM 1713 C CA . ALA A 1 224 ? 6.523 -0.927 -13.179 1.00 97.75 224 ALA A CA 1
ATOM 1714 C C . ALA A 1 224 ? 6.817 -1.484 -14.577 1.00 97.75 224 ALA A C 1
ATOM 1716 O O . ALA A 1 224 ? 7.813 -2.179 -14.774 1.00 97.75 224 ALA A O 1
ATOM 1717 N N . ALA A 1 225 ? 5.946 -1.208 -15.543 1.00 97.62 225 ALA A N 1
ATOM 1718 C CA . ALA A 1 225 ? 6.050 -1.744 -16.897 1.00 97.62 225 ALA A CA 1
ATOM 1719 C C . ALA A 1 225 ? 5.849 -0.651 -17.948 1.00 97.62 225 ALA A C 1
ATOM 1721 O O . ALA A 1 225 ? 5.162 0.342 -17.707 1.00 97.62 225 ALA A O 1
ATOM 1722 N N . SER A 1 226 ? 6.441 -0.816 -19.129 1.00 96.81 226 SER A N 1
ATOM 1723 C CA . SER A 1 226 ? 6.267 0.138 -20.227 1.00 96.81 226 SER A CA 1
ATOM 1724 C C . SER A 1 226 ? 6.374 -0.525 -21.592 1.00 96.81 226 SER A C 1
ATOM 1726 O O . SER A 1 226 ? 7.202 -1.408 -21.794 1.00 96.81 226 SER A O 1
ATOM 1728 N N . ARG A 1 227 ? 5.519 -0.083 -22.526 1.00 94.00 227 ARG A N 1
ATOM 1729 C CA . ARG A 1 227 ? 5.572 -0.461 -23.949 1.00 94.00 227 ARG A CA 1
ATOM 1730 C C . ARG A 1 227 ? 6.523 0.412 -24.759 1.00 94.00 227 ARG A C 1
ATOM 1732 O O . ARG A 1 227 ? 7.050 -0.044 -25.764 1.00 94.00 227 ARG A O 1
ATOM 1739 N N . SER A 1 228 ? 6.719 1.652 -24.322 1.00 91.25 228 SER A N 1
ATOM 1740 C CA . SER A 1 228 ? 7.452 2.677 -25.073 1.00 91.25 228 SER A CA 1
ATOM 1741 C C . SER A 1 228 ? 8.876 2.889 -24.562 1.00 91.25 228 SER A C 1
ATOM 1743 O O . SER A 1 228 ? 9.660 3.562 -25.221 1.00 91.25 228 SER A O 1
ATOM 1745 N N . VAL A 1 229 ? 9.205 2.345 -23.386 1.00 92.50 229 VAL A N 1
ATOM 1746 C CA . VAL A 1 229 ? 10.552 2.381 -22.811 1.00 92.50 229 VAL A CA 1
ATOM 1747 C C . VAL A 1 229 ? 11.237 1.042 -23.059 1.00 92.50 229 VAL A C 1
ATOM 1749 O O . VAL A 1 229 ? 10.684 -0.017 -22.766 1.00 92.50 229 VAL A O 1
ATOM 1752 N N . GLU A 1 230 ? 12.451 1.092 -23.600 1.00 90.38 230 GLU A N 1
ATOM 1753 C CA . GLU A 1 230 ? 13.247 -0.098 -23.892 1.00 90.38 230 GLU A CA 1
ATOM 1754 C C . GLU A 1 230 ? 13.822 -0.747 -22.622 1.00 90.38 230 GLU A C 1
ATOM 1756 O O . GLU A 1 230 ? 14.162 -0.067 -21.653 1.00 90.38 230 GLU A O 1
ATOM 1761 N N . ALA A 1 231 ? 14.035 -2.067 -22.662 1.00 91.81 231 ALA A N 1
ATOM 1762 C CA . ALA A 1 231 ? 14.595 -2.837 -21.548 1.00 91.81 231 ALA A CA 1
ATOM 1763 C C . ALA A 1 231 ? 15.968 -2.328 -21.068 1.00 91.81 231 ALA A C 1
ATOM 1765 O O . ALA A 1 231 ? 16.266 -2.391 -19.877 1.00 91.81 231 ALA A O 1
ATOM 1766 N N . ARG A 1 232 ? 16.793 -1.769 -21.969 1.00 93.69 232 ARG A N 1
ATOM 1767 C CA . ARG A 1 232 ? 18.110 -1.196 -21.623 1.00 93.69 232 ARG A CA 1
ATOM 1768 C C . ARG A 1 232 ? 18.030 -0.041 -20.618 1.00 93.69 232 ARG A C 1
ATOM 1770 O O . ARG A 1 232 ? 19.015 0.247 -19.952 1.00 93.69 232 ARG A O 1
ATOM 1777 N N . CYS A 1 233 ? 16.866 0.598 -20.504 1.00 95.12 233 CYS A N 1
ATOM 1778 C CA . CYS A 1 233 ? 16.618 1.710 -19.593 1.00 95.12 233 CYS A CA 1
ATOM 1779 C C . CYS A 1 233 ? 16.128 1.260 -18.205 1.00 95.12 233 CYS A C 1
ATOM 1781 O O . CYS A 1 233 ? 15.727 2.100 -17.400 1.00 95.12 233 CYS A O 1
ATOM 1783 N N . ALA A 1 234 ? 16.146 -0.047 -17.911 1.00 95.69 234 ALA A N 1
ATOM 1784 C CA . ALA A 1 234 ? 15.728 -0.609 -16.628 1.00 95.69 234 ALA A CA 1
ATOM 1785 C C . ALA A 1 234 ? 16.384 0.090 -15.427 1.00 95.69 234 ALA A C 1
ATOM 1787 O O . ALA A 1 234 ? 15.679 0.492 -14.504 1.00 95.69 234 ALA A O 1
ATOM 1788 N N . GLU A 1 235 ? 17.700 0.304 -15.476 1.00 95.94 235 GLU A N 1
ATOM 1789 C CA . GLU A 1 235 ? 18.454 0.953 -14.396 1.00 95.94 235 GLU A CA 1
ATOM 1790 C C . GLU A 1 235 ? 18.069 2.425 -14.203 1.00 95.94 235 GLU A C 1
ATOM 1792 O O . GLU A 1 235 ? 17.938 2.892 -13.073 1.00 95.94 235 GLU A O 1
ATOM 1797 N N . GLU A 1 236 ? 17.818 3.162 -15.289 1.00 96.06 236 GLU A N 1
ATOM 1798 C CA . GLU A 1 236 ? 17.370 4.557 -15.204 1.00 96.06 236 GLU A CA 1
ATOM 1799 C C . GLU A 1 236 ? 15.975 4.660 -14.579 1.00 96.06 236 GLU A C 1
ATOM 1801 O O . GLU A 1 236 ? 15.731 5.513 -13.724 1.00 96.06 236 GLU A O 1
ATOM 1806 N N . VAL A 1 237 ? 15.057 3.773 -14.977 1.00 96.56 237 VAL A N 1
ATOM 1807 C CA . VAL A 1 237 ? 13.699 3.730 -14.418 1.00 96.56 237 VAL A CA 1
ATOM 1808 C C . VAL A 1 237 ? 13.734 3.286 -12.955 1.00 96.56 237 VAL A C 1
ATOM 1810 O O . VAL A 1 237 ? 13.052 3.887 -12.126 1.00 96.56 237 VAL A O 1
ATOM 1813 N N . TYR A 1 238 ? 14.557 2.292 -12.613 1.00 96.88 238 TYR A N 1
ATOM 1814 C CA . TYR A 1 238 ? 14.775 1.873 -11.229 1.00 96.88 238 TYR A CA 1
ATOM 1815 C C . TYR A 1 238 ? 15.313 3.027 -10.373 1.00 96.88 238 TYR A C 1
ATOM 1817 O O . TYR A 1 238 ? 14.763 3.312 -9.308 1.00 96.88 238 TYR A O 1
ATOM 1825 N N . GLY A 1 239 ? 16.336 3.737 -10.860 1.00 95.69 239 GLY A N 1
ATOM 1826 C CA . GLY A 1 239 ? 16.914 4.904 -10.195 1.00 95.69 239 GLY A CA 1
ATOM 1827 C C . GLY A 1 239 ? 15.891 6.016 -9.970 1.00 95.69 239 GLY A C 1
ATOM 1828 O O . GLY A 1 239 ? 15.776 6.524 -8.856 1.00 95.69 239 GLY A O 1
ATOM 1829 N N . LEU A 1 240 ? 15.078 6.326 -10.983 1.00 96.19 240 LEU A N 1
ATOM 1830 C CA . LEU A 1 240 ? 13.990 7.300 -10.873 1.00 96.19 240 LEU A CA 1
ATOM 1831 C C . LEU A 1 240 ? 12.975 6.901 -9.797 1.00 96.19 240 LEU A C 1
ATOM 1833 O O . LEU A 1 240 ? 12.595 7.736 -8.977 1.00 96.19 240 LEU A O 1
ATOM 1837 N N . ILE A 1 241 ? 12.539 5.637 -9.778 1.00 96.88 241 ILE A N 1
ATOM 1838 C CA . ILE A 1 241 ? 11.573 5.141 -8.786 1.00 96.88 241 ILE A CA 1
ATOM 1839 C C . ILE A 1 241 ? 12.184 5.195 -7.381 1.00 96.88 241 ILE A C 1
ATOM 1841 O O . ILE A 1 241 ? 11.526 5.655 -6.448 1.00 96.88 241 ILE A O 1
ATOM 1845 N N . LYS A 1 242 ? 13.452 4.798 -7.233 1.00 95.75 242 LYS A N 1
ATOM 1846 C CA . LYS A 1 242 ? 14.180 4.859 -5.961 1.00 95.75 242 LYS A CA 1
ATOM 1847 C C . LYS A 1 242 ? 14.267 6.279 -5.415 1.00 95.75 242 LYS A C 1
ATOM 1849 O O . LYS A 1 242 ? 13.971 6.496 -4.244 1.00 95.75 242 LYS A O 1
ATOM 1854 N N . GLU A 1 243 ? 14.653 7.231 -6.259 1.00 94.12 243 GLU A N 1
ATOM 1855 C CA . GLU A 1 243 ? 14.740 8.646 -5.890 1.00 94.12 243 GLU A CA 1
ATOM 1856 C C . GLU A 1 243 ? 13.368 9.212 -5.522 1.00 94.12 243 GLU A C 1
ATOM 1858 O O . GLU A 1 243 ? 13.235 9.889 -4.506 1.00 94.12 243 GLU A O 1
ATOM 1863 N N . ALA A 1 244 ? 12.336 8.905 -6.309 1.00 94.88 244 ALA A N 1
ATOM 1864 C CA . ALA A 1 244 ? 11.006 9.450 -6.082 1.00 94.88 244 ALA A CA 1
ATOM 1865 C C . ALA A 1 244 ? 10.350 8.913 -4.800 1.00 94.88 244 ALA A C 1
ATOM 1867 O O . ALA A 1 244 ? 9.685 9.668 -4.094 1.00 94.88 244 ALA A O 1
ATOM 1868 N N . LEU A 1 245 ? 10.546 7.630 -4.471 1.00 95.31 245 LEU A N 1
ATOM 1869 C CA . LEU A 1 245 ? 9.995 7.033 -3.249 1.00 95.31 245 LEU A CA 1
ATOM 1870 C C . LEU A 1 245 ? 10.715 7.487 -1.969 1.00 95.31 245 LEU A C 1
ATOM 1872 O O . LEU A 1 245 ? 10.128 7.386 -0.893 1.00 95.31 245 LEU A O 1
ATOM 1876 N N . ALA A 1 246 ? 11.929 8.038 -2.071 1.00 91.44 246 ALA A N 1
ATOM 1877 C CA . ALA A 1 246 ? 12.658 8.581 -0.921 1.00 91.44 246 ALA A CA 1
ATOM 1878 C C . ALA A 1 246 ? 11.972 9.812 -0.289 1.00 91.44 246 ALA A C 1
ATOM 1880 O O . ALA A 1 246 ? 12.204 10.110 0.879 1.00 91.44 246 ALA A O 1
ATOM 1881 N N . GLU A 1 247 ? 11.097 10.504 -1.029 1.00 89.69 247 GLU A N 1
ATOM 1882 C CA . GLU A 1 247 ? 10.279 11.622 -0.520 1.00 89.69 247 GLU A CA 1
ATOM 1883 C C . GLU A 1 247 ? 9.111 11.149 0.378 1.00 89.69 247 GLU A C 1
ATOM 1885 O O . GLU A 1 247 ? 8.460 11.953 1.053 1.00 89.69 247 GLU A O 1
ATOM 1890 N N . GLY A 1 248 ? 8.843 9.8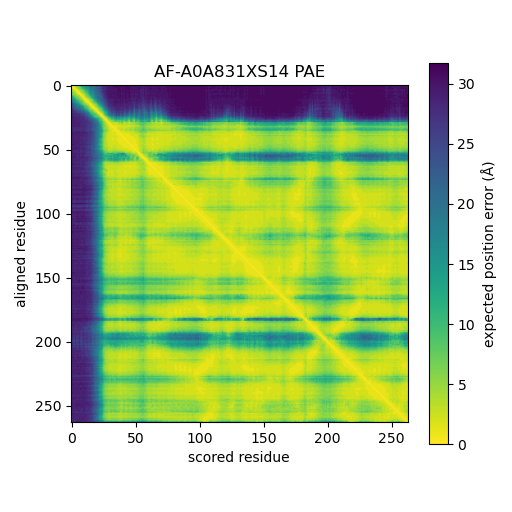39 0.402 1.00 92.12 248 GLY A N 1
ATOM 1891 C CA . GLY A 1 248 ? 7.796 9.206 1.195 1.00 92.12 248 GLY A CA 1
ATOM 1892 C C . GLY A 1 248 ? 6.542 8.838 0.399 1.00 92.12 248 GLY A C 1
ATOM 1893 O O . GLY A 1 248 ? 6.271 9.328 -0.699 1.00 92.12 248 GLY A O 1
ATOM 1894 N N . LEU A 1 249 ? 5.748 7.945 0.984 1.00 93.62 249 LEU A N 1
ATOM 1895 C CA . LEU A 1 249 ? 4.600 7.302 0.361 1.00 93.62 249 LEU A CA 1
ATOM 1896 C C . LEU A 1 249 ? 3.375 7.360 1.279 1.00 93.62 249 LEU A C 1
ATOM 1898 O O . LEU A 1 249 ? 3.450 7.085 2.470 1.00 93.62 249 LEU A O 1
ATOM 1902 N N . GLY A 1 250 ? 2.210 7.674 0.714 1.00 91.69 250 GLY A N 1
ATOM 1903 C CA . GLY A 1 250 ? 0.954 7.710 1.461 1.00 91.69 250 GLY A CA 1
ATOM 1904 C C . GLY A 1 250 ? 0.692 9.043 2.168 1.00 91.69 250 GLY A C 1
ATOM 1905 O O . GLY A 1 250 ? 0.967 10.119 1.643 1.00 91.69 250 GLY A O 1
ATOM 1906 N N . ALA A 1 251 ? 0.050 8.976 3.330 1.00 90.12 251 ALA A N 1
ATOM 1907 C CA . ALA A 1 251 ? -0.416 10.120 4.099 1.00 90.12 251 ALA A CA 1
ATOM 1908 C C . ALA A 1 251 ? 0.530 10.436 5.262 1.00 90.12 251 ALA A C 1
ATOM 1910 O O . ALA A 1 251 ? 1.210 9.562 5.786 1.00 90.12 251 ALA A O 1
ATOM 1911 N N . LYS A 1 252 ? 0.496 11.695 5.720 1.00 88.69 252 LYS A N 1
ATOM 1912 C CA . LYS A 1 252 ? 1.251 12.173 6.894 1.00 88.69 252 LYS A CA 1
ATOM 1913 C C . LYS A 1 252 ? 2.777 12.032 6.758 1.00 88.69 252 LYS A C 1
ATOM 1915 O O . LYS A 1 252 ? 3.476 11.986 7.766 1.00 88.69 252 LYS A O 1
ATOM 1920 N N . THR A 1 253 ? 3.303 12.074 5.533 1.00 89.81 253 THR A N 1
ATOM 1921 C CA . THR A 1 253 ? 4.749 11.980 5.252 1.00 89.81 253 THR A CA 1
ATOM 1922 C C . THR A 1 253 ? 5.574 13.056 5.954 1.00 89.81 253 THR A C 1
ATOM 1924 O O . THR A 1 253 ? 6.613 12.766 6.536 1.00 89.81 253 THR A O 1
ATOM 1927 N N . ARG A 1 254 ? 5.055 14.287 6.048 1.00 89.25 254 ARG A N 1
ATOM 1928 C CA . ARG A 1 254 ? 5.687 15.383 6.814 1.00 89.25 254 ARG A CA 1
ATOM 1929 C C . ARG A 1 254 ? 5.789 15.136 8.323 1.00 89.25 254 ARG A C 1
ATOM 1931 O O . ARG A 1 254 ? 6.555 15.821 8.987 1.00 89.25 254 ARG A O 1
ATOM 1938 N N . LEU A 1 255 ? 5.002 14.204 8.862 1.00 88.62 255 LEU A N 1
ATOM 1939 C CA . LEU A 1 255 ? 5.051 13.790 10.268 1.00 88.62 255 LEU A CA 1
ATOM 1940 C C . LEU A 1 255 ? 5.919 12.535 10.468 1.00 88.62 255 LEU A C 1
ATOM 1942 O O . LEU A 1 255 ? 5.937 11.986 11.564 1.00 88.62 255 LEU A O 1
ATOM 1946 N N . GLY A 1 256 ? 6.613 12.074 9.421 1.00 91.19 256 GLY A N 1
ATOM 1947 C CA . GLY A 1 256 ? 7.498 10.910 9.463 1.00 91.19 256 GLY A CA 1
ATOM 1948 C C . GLY A 1 256 ? 6.841 9.580 9.087 1.00 91.19 256 GLY A C 1
ATOM 1949 O O . GLY A 1 256 ? 7.507 8.553 9.164 1.00 91.19 256 GLY A O 1
ATOM 1950 N N . TYR A 1 257 ? 5.571 9.564 8.664 1.00 94.38 257 TYR A N 1
ATOM 1951 C CA . TYR A 1 257 ? 4.915 8.342 8.174 1.00 94.38 257 TYR A CA 1
ATOM 1952 C C . TYR A 1 257 ? 5.350 7.998 6.748 1.00 94.38 257 TYR A C 1
ATOM 1954 O O . TYR A 1 257 ? 5.660 8.881 5.952 1.00 94.38 257 TYR A O 1
ATOM 1962 N N . GLY A 1 258 ? 5.298 6.715 6.401 1.00 94.75 258 GLY A N 1
ATOM 1963 C CA . GLY A 1 258 ? 5.441 6.263 5.021 1.00 94.75 258 GLY A CA 1
ATOM 1964 C C . GLY A 1 258 ? 6.816 6.518 4.410 1.00 94.75 258 GLY A C 1
ATOM 1965 O O . GLY A 1 258 ? 6.919 6.656 3.193 1.00 94.75 258 GLY A O 1
ATOM 1966 N N . ILE A 1 259 ? 7.864 6.586 5.231 1.00 96.00 259 ILE A N 1
ATOM 1967 C CA . ILE A 1 259 ? 9.239 6.505 4.740 1.00 96.00 259 ILE A CA 1
ATOM 1968 C C . ILE A 1 259 ? 9.466 5.056 4.323 1.00 96.00 259 ILE A C 1
ATOM 1970 O O . ILE A 1 259 ? 9.177 4.121 5.078 1.00 96.00 259 ILE A O 1
ATOM 1974 N N . VAL A 1 260 ? 9.928 4.876 3.092 1.00 95.62 260 VAL A N 1
ATOM 1975 C CA . VAL A 1 260 ? 10.106 3.567 2.477 1.00 95.62 260 VAL A CA 1
ATOM 1976 C C . VAL A 1 260 ? 11.440 3.499 1.751 1.00 95.62 260 VAL A C 1
ATOM 1978 O O . VAL A 1 260 ? 11.948 4.511 1.267 1.00 95.62 260 VAL A O 1
ATOM 1981 N N . LYS A 1 261 ? 11.967 2.286 1.605 1.00 94.94 261 LYS A N 1
ATOM 1982 C CA . LYS A 1 261 ? 13.134 2.003 0.763 1.00 94.94 261 LYS A CA 1
ATOM 1983 C C . LYS A 1 261 ? 12.804 0.927 -0.263 1.00 94.94 261 LYS A C 1
ATOM 1985 O O . LYS A 1 261 ? 12.028 0.014 0.014 1.00 94.94 261 LYS A O 1
ATOM 1990 N N . LEU A 1 262 ? 13.413 1.022 -1.441 1.00 95.00 262 LEU A N 1
ATOM 1991 C CA . LEU A 1 262 ? 13.453 -0.096 -2.383 1.00 95.00 262 LEU A CA 1
ATOM 1992 C C . LEU A 1 262 ? 14.551 -1.072 -1.959 1.00 95.00 262 LEU A C 1
ATOM 1994 O O . LEU A 1 262 ? 15.661 -0.636 -1.632 1.00 95.00 262 LEU A O 1
ATOM 1998 N N . ARG A 1 263 ? 14.211 -2.360 -1.942 1.00 87.06 263 ARG A N 1
ATOM 1999 C CA . ARG A 1 263 ? 15.099 -3.466 -1.579 1.00 87.06 263 ARG A CA 1
ATOM 2000 C C . ARG A 1 263 ? 15.788 -4.069 -2.797 1.00 87.06 263 ARG A C 1
ATOM 2002 O O . ARG A 1 263 ? 15.130 -4.164 -3.854 1.00 87.06 263 ARG A O 1
#

Nearest PDB structures (foldseek):
  6sic-assembly1_I  TM=8.167E-01  e=3.382E-16  Saccharolobus islandicus REY15A
  8yhe-assembly1_F  TM=6.882E-01  e=1.209E-08  metagenome
  8z4j-assembly1_C  TM=6.931E-01  e=2.231E-08  metagenome
  8rfj-assembly1_A  TM=6.111E-01  e=5.660E-05  Ectopseudomonas oleovorans
  7xg2-assembly1_C  TM=6.661E-01  e=2.782E-04  Pseudomonas aeruginosa

Sequence (263 aa):
MRPQRRPPAAGGPPGGRPPQRREEGGEVALDCIKQGYNVTSCVVLKLLEWMRVKRGDDAKLPRFSREAAVGLRNFAVDTAAVARYLEAVDRELRSQFPLVLRLTVETETPLAVHLRNPYMPLEIGLAWHPVFNAPYIPATALKGALRAGARRGACGLPPADLFGNVGREGALVVTDALPTSSAAVEPDVITPHYKEPDVRETEAKPTPLVFPVVKPGATFDFFAASRSVEARCAEEVYGLIKEALAEGLGAKTRLGYGIVKLR

Solvent-accessible surface area (backbone atoms only — not comparable to full-atom values): 14524 Å² total; per-residue (Å²): 136,85,84,84,81,79,82,84,80,89,77,79,82,82,79,74,78,76,78,80,77,77,78,83,68,80,70,55,71,65,56,49,42,82,74,70,41,39,62,42,60,33,52,53,52,52,50,55,56,45,62,74,73,40,63,73,81,72,48,37,57,56,59,55,21,29,30,48,16,56,56,38,44,80,48,67,34,63,37,66,67,46,49,57,50,52,52,53,49,51,55,53,44,57,74,74,21,70,18,67,44,83,44,40,39,33,26,71,25,47,31,35,34,56,43,84,26,86,68,30,90,36,77,46,19,38,32,65,38,67,86,68,46,32,62,43,47,54,24,68,57,50,52,48,33,36,58,73,36,36,87,57,53,41,80,90,36,47,47,56,51,36,64,29,53,98,93,43,84,32,45,51,46,56,45,52,26,42,43,69,42,37,72,32,37,32,56,47,76,49,60,54,42,65,93,57,88,92,67,52,83,94,68,54,56,70,46,77,43,36,23,44,28,32,34,54,73,23,30,26,42,29,41,44,33,16,79,79,47,59,50,89,34,50,64,44,48,50,51,41,49,49,59,4,38,63,74,24,42,68,42,60,38,94,80,59,21,11,34,44,43,74,110